Protein AF-A0A6P6FP64-F1 (afdb_monomer_lite)

Secondary structure (DSSP, 8-state):
----HHHHHHHHHHS-TGGGG-B-TTS-BHHHHHHHTT--HHHHHHHHHH-GGGGG--BTTB-HHHHHHHTT-HHHHHHHHHHHHHH-TTHHHHSHHHHHHHHHHHHHTT-HHHHHHHHHH-GGGGGPPP--TTS----HHHHHHT-GGGSGGGS---HHHHHHHHHPPPP---S--HHHHHHS-S-STTS-S---HHHHHHHHHHHHHHHHHHHHHHHHHHHTTS-HHHHHHTTHHHHHHHHHHTT-HHHHHHHHHH-GGGGGG--

pLDDT: mean 86.46, std 16.33, range [32.0, 97.62]

Sequence (267 aa):
MAGHMSIVELLVQNMSPQDLEITDDDGFTALAVAIISNATRSIAECMVGKNARILTIKVYNMLPVAMAFRYGHKELGRYLYLVSLKECPDCLVRNPQDGATVICNAIYTQSFEVALDLLSKCKQLAITVESSPDSYPRPPVHALANLPSAFLSGCRLRFWQRWLYNIICIGSTCSGNIHTEFNNLPIYATHERSMTTGIKDLYDMKLVHDQTSKLLSRMCEMAKILDENKMRELHVIEALFLAVERGNVEFVRRMLNANPELGHRLL

Foldseek 3Di:
DDDPLVVLLVVLVPDALVQQLDADPLRDGPLLVCLLVLHDLSSVVSNCVRHVCQQQRDRVNEGSLLSNLLSLSVVNSVVSLVSCCVVPVCSCVVVLQSLQSNLLSCLVSLVLVSNLVSCVVPVVQQLDFHDDPVDDTAGSLLSLLLCLLLAPQSDDDDPVLVVLLVVDDDPPPPDDDVCCVVVVPDDPVPPPPDDDPSSVVSNVSSVSNVSSLSSLVSSLVVLLVDDPVVCVVSCVLVSLVSSVVNVNVSNNVSNCVSPVVSVVVND

Radius of gyration: 20.33 Å; chains: 1; bounding box: 43×52×55 Å

Structure (mmCIF, N/CA/C/O backbone):
data_AF-A0A6P6FP64-F1
#
_entry.id   AF-A0A6P6FP64-F1
#
loop_
_atom_site.group_PDB
_atom_site.id
_atom_site.type_symbol
_atom_site.label_atom_id
_atom_site.label_alt_id
_atom_site.label_comp_id
_atom_site.label_asym_id
_atom_site.label_entity_id
_atom_site.label_seq_id
_atom_site.pdbx_PDB_ins_code
_atom_site.Cartn_x
_atom_site.Cartn_y
_atom_site.Cartn_z
_atom_site.occupancy
_atom_site.B_iso_or_equiv
_atom_site.auth_seq_id
_atom_site.auth_comp_id
_atom_site.auth_asym_id
_atom_site.auth_atom_id
_atom_site.pdbx_PDB_model_num
ATOM 1 N N . MET A 1 1 ? 0.627 -2.686 24.202 1.00 45.88 1 MET A N 1
ATOM 2 C CA . MET A 1 1 ? -0.291 -3.379 25.137 1.00 45.88 1 MET A CA 1
ATOM 3 C C . MET A 1 1 ? -0.141 -4.883 24.956 1.00 45.88 1 MET A C 1
ATOM 5 O O . MET A 1 1 ? -0.398 -5.382 23.869 1.00 45.88 1 MET A O 1
ATOM 9 N N . ALA A 1 2 ? 0.336 -5.606 25.968 1.00 46.38 2 ALA A N 1
ATOM 10 C CA . ALA A 1 2 ? 0.452 -7.059 25.898 1.00 46.38 2 ALA A CA 1
ATOM 11 C C . ALA A 1 2 ? -0.935 -7.724 26.034 1.00 46.38 2 ALA A C 1
ATOM 13 O O . ALA A 1 2 ? -1.573 -7.637 27.076 1.00 46.38 2 ALA A O 1
ATOM 14 N N . GLY A 1 3 ? -1.404 -8.362 24.960 1.00 54.34 3 GLY A N 1
ATOM 15 C CA . GLY A 1 3 ? -1.848 -9.765 24.958 1.00 54.34 3 GLY A CA 1
ATOM 16 C C . GLY A 1 3 ? -3.067 -10.234 25.763 1.00 54.34 3 GLY A C 1
ATOM 17 O O . GLY A 1 3 ? -3.382 -11.416 25.670 1.00 54.34 3 GLY A O 1
ATOM 18 N N . HIS A 1 4 ? -3.784 -9.401 26.516 1.00 73.69 4 HIS A N 1
ATOM 19 C CA . HIS A 1 4 ? -4.971 -9.862 27.251 1.00 73.69 4 HIS A CA 1
ATOM 20 C C . HIS A 1 4 ? -6.254 -9.706 26.428 1.00 73.69 4 HIS A C 1
ATOM 22 O O . HIS A 1 4 ? -7.112 -8.888 26.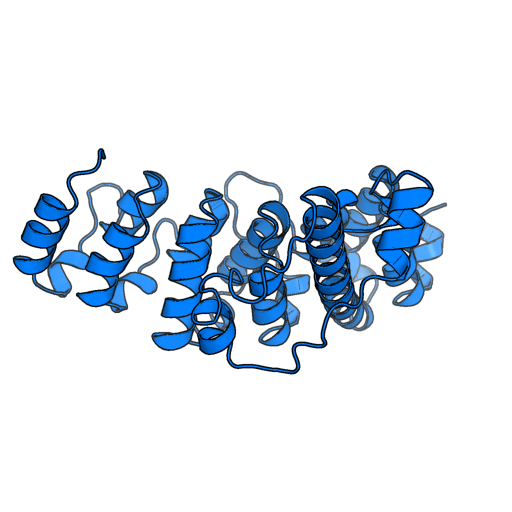755 1.00 73.69 4 HIS A O 1
ATOM 28 N N . MET A 1 5 ? -6.390 -10.503 25.360 1.00 83.00 5 MET A N 1
ATOM 29 C CA . MET A 1 5 ? -7.562 -10.476 24.467 1.00 83.00 5 MET A CA 1
ATOM 30 C C . MET A 1 5 ? -8.886 -10.550 25.243 1.00 83.00 5 MET A C 1
ATOM 32 O O . MET A 1 5 ? -9.792 -9.777 24.970 1.00 83.00 5 MET A O 1
ATOM 36 N N . SER A 1 6 ? -8.962 -11.381 26.286 1.00 84.69 6 SER A N 1
ATOM 37 C CA . SER A 1 6 ? -10.158 -11.510 27.129 1.00 84.69 6 SER A CA 1
ATOM 38 C C . SER A 1 6 ? -10.540 -10.216 27.858 1.00 84.69 6 SER A C 1
ATOM 40 O O . SER A 1 6 ? -11.720 -9.952 28.058 1.00 84.69 6 SER A O 1
ATOM 42 N N . ILE A 1 7 ? -9.559 -9.390 28.244 1.00 86.69 7 ILE A N 1
ATOM 43 C CA . ILE A 1 7 ? -9.825 -8.081 28.859 1.00 86.69 7 ILE A CA 1
ATOM 44 C C . ILE A 1 7 ? -10.350 -7.117 27.796 1.00 86.69 7 ILE A C 1
ATOM 46 O O . ILE A 1 7 ? -11.330 -6.422 28.042 1.00 86.69 7 ILE A O 1
ATOM 50 N N . VAL A 1 8 ? -9.735 -7.099 26.610 1.00 86.88 8 VAL A N 1
ATOM 51 C CA . VAL A 1 8 ? -10.187 -6.250 25.497 1.00 86.88 8 VAL A CA 1
ATOM 52 C C . VAL A 1 8 ? -11.616 -6.605 25.093 1.00 86.88 8 VAL A C 1
ATOM 54 O O . VAL A 1 8 ? -12.449 -5.713 24.990 1.00 86.88 8 VAL A O 1
ATOM 57 N N . GLU A 1 9 ? -11.926 -7.891 24.933 1.00 88.38 9 GLU A N 1
ATOM 58 C CA . GLU A 1 9 ? -13.282 -8.358 24.630 1.00 88.38 9 GLU A CA 1
ATOM 59 C C . GLU A 1 9 ? -14.278 -7.930 25.702 1.00 88.38 9 GLU A C 1
ATOM 61 O O . GLU A 1 9 ? -15.328 -7.387 25.368 1.00 88.38 9 GLU A O 1
ATOM 66 N N . LEU A 1 10 ? -13.939 -8.112 26.981 1.00 91.62 10 LEU A N 1
ATOM 67 C CA . LEU A 1 10 ? -14.800 -7.703 28.086 1.00 91.62 10 LEU A CA 1
ATOM 68 C C . LEU A 1 10 ? -15.044 -6.188 28.072 1.00 91.62 10 LEU A C 1
ATOM 70 O O . LEU A 1 10 ? -16.185 -5.756 28.228 1.00 91.62 10 LEU A O 1
ATOM 74 N N . LEU A 1 11 ? -14.012 -5.374 27.840 1.00 92.00 11 LEU A N 1
ATOM 75 C CA . LEU A 1 11 ? -14.153 -3.919 27.744 1.00 92.00 11 LEU A CA 1
ATOM 76 C C . LEU A 1 11 ? -15.036 -3.518 26.553 1.00 92.00 11 LEU A C 1
ATOM 78 O O . LEU A 1 11 ? -16.014 -2.799 26.737 1.00 92.00 11 LEU A O 1
ATOM 82 N N . VAL A 1 12 ? -14.761 -4.040 25.354 1.00 92.38 12 VAL A N 1
ATOM 83 C CA . VAL A 1 12 ? -15.524 -3.732 24.129 1.00 92.38 12 VAL A CA 1
ATOM 84 C C . VAL A 1 12 ? -16.980 -4.216 24.224 1.00 92.38 12 VAL A C 1
ATOM 86 O O . VAL A 1 12 ? -17.901 -3.568 23.718 1.00 92.38 12 VAL A O 1
ATOM 89 N N . GLN A 1 13 ? -17.234 -5.339 24.900 1.00 91.19 13 GLN A N 1
ATOM 90 C CA . GLN A 1 13 ? -18.593 -5.822 25.156 1.00 91.19 13 GLN A CA 1
ATOM 91 C C . GLN A 1 13 ? -19.380 -4.867 26.059 1.00 91.19 13 GLN A C 1
ATOM 93 O O . GLN A 1 13 ? -20.553 -4.623 25.772 1.00 91.19 13 GLN A O 1
ATOM 98 N N . ASN A 1 14 ? -18.736 -4.294 27.080 1.00 93.62 14 ASN A N 1
ATOM 99 C CA . ASN A 1 14 ? -19.358 -3.353 28.018 1.00 93.62 14 ASN A CA 1
ATOM 100 C C . ASN A 1 14 ? -19.447 -1.909 27.491 1.00 93.62 14 ASN A C 1
ATOM 102 O O . ASN A 1 14 ? -20.196 -1.112 28.047 1.00 93.62 14 ASN A O 1
ATOM 106 N N . MET A 1 15 ? -18.728 -1.571 26.420 1.00 94.25 15 MET A N 1
ATOM 107 C CA . MET A 1 15 ? -18.836 -0.279 25.735 1.00 94.25 15 MET A CA 1
ATOM 108 C C . MET A 1 15 ? -20.081 -0.204 24.841 1.00 94.25 15 MET A C 1
ATOM 110 O O . MET A 1 15 ? -20.508 -1.199 24.241 1.00 94.25 15 MET A O 1
ATOM 114 N N . SER A 1 16 ? -20.646 0.992 24.690 1.00 96.50 16 SER A N 1
ATOM 115 C CA . SER A 1 16 ? -21.557 1.305 23.587 1.00 96.50 16 SER A CA 1
ATOM 116 C C . SER A 1 16 ? -20.771 1.489 22.276 1.00 96.50 16 SER A C 1
ATOM 118 O O . SER A 1 16 ? -19.566 1.746 22.306 1.00 96.50 16 SER A O 1
ATOM 120 N N . PRO A 1 17 ? -21.410 1.374 21.096 1.00 96.44 17 PRO A N 1
ATOM 121 C CA . PRO A 1 17 ? -20.753 1.704 19.831 1.00 96.44 17 PRO A CA 1
ATOM 122 C C . PRO A 1 17 ? -20.153 3.118 19.818 1.00 96.44 17 PRO A C 1
ATOM 124 O O . PRO A 1 17 ? -19.059 3.306 19.294 1.00 96.44 17 PRO A O 1
ATOM 127 N N . GLN A 1 18 ? -20.841 4.092 20.418 1.00 96.56 18 GLN A N 1
ATOM 128 C CA . GLN A 1 18 ? -20.413 5.490 20.480 1.00 96.56 18 GLN A CA 1
ATOM 129 C C . GLN A 1 18 ? -19.165 5.676 21.346 1.00 96.56 18 GLN A C 1
ATOM 131 O O . GLN A 1 18 ? -18.327 6.507 21.008 1.00 96.56 18 GLN A O 1
ATOM 136 N N . ASP A 1 19 ? -18.991 4.870 22.397 1.00 96.19 19 ASP A N 1
ATOM 137 C CA . ASP A 1 19 ? -17.794 4.939 23.244 1.00 96.19 19 ASP A CA 1
ATOM 138 C C . ASP A 1 19 ? -16.517 4.592 22.462 1.00 96.19 19 ASP A C 1
ATOM 140 O O . ASP A 1 19 ? -15.453 5.127 22.753 1.00 96.19 19 ASP A O 1
ATOM 144 N N . LEU A 1 20 ? -16.614 3.751 21.421 1.00 95.75 20 LEU A N 1
ATOM 145 C CA . LEU A 1 20 ? -15.483 3.435 20.537 1.00 95.75 20 LEU A CA 1
ATOM 146 C C . LEU A 1 20 ? -15.122 4.569 19.562 1.00 95.75 20 LEU A C 1
ATOM 148 O O . LEU A 1 20 ? -14.052 4.525 18.953 1.00 95.75 20 LEU A O 1
ATOM 152 N N . GLU A 1 21 ? -16.004 5.556 19.382 1.00 96.31 21 GLU A N 1
ATOM 153 C CA . GLU A 1 21 ? -15.745 6.745 18.556 1.00 96.31 21 GLU A CA 1
ATOM 154 C C . GLU A 1 21 ? -15.021 7.847 19.346 1.00 96.31 21 GLU A C 1
ATOM 156 O O . GLU A 1 21 ? -14.488 8.775 18.737 1.00 96.31 21 GLU A O 1
ATOM 161 N N . ILE A 1 22 ? -14.985 7.744 20.682 1.00 94.88 22 ILE A N 1
ATOM 162 C CA . ILE A 1 22 ? -14.309 8.702 21.561 1.00 94.88 22 ILE A CA 1
ATOM 163 C C . ILE A 1 22 ? -12.799 8.650 21.310 1.00 94.88 22 ILE A C 1
ATOM 165 O O . ILE A 1 22 ? -12.204 7.581 21.144 1.00 94.88 22 ILE A O 1
ATOM 169 N N . THR A 1 23 ? -12.188 9.830 21.291 1.00 94.88 23 THR A N 1
ATOM 170 C CA . THR A 1 23 ? -10.743 9.999 21.185 1.00 94.88 23 THR A CA 1
ATOM 171 C C . THR A 1 23 ? -10.124 10.316 22.539 1.00 94.88 23 THR A C 1
ATOM 173 O O . THR A 1 23 ? -10.776 10.931 23.385 1.00 94.88 23 THR A O 1
ATOM 176 N N . ASP A 1 24 ? -8.866 9.930 22.732 1.00 93.00 24 ASP A N 1
ATOM 177 C CA . ASP A 1 24 ? -8.056 10.413 23.851 1.00 93.00 24 ASP A CA 1
ATOM 178 C C . ASP A 1 24 ? -7.662 11.896 23.686 1.00 93.00 24 ASP A C 1
ATOM 180 O O . ASP A 1 24 ? -8.062 12.564 22.724 1.00 93.00 24 ASP A O 1
ATOM 184 N N . ASP A 1 25 ? -6.886 12.412 24.643 1.00 93.88 25 ASP A N 1
ATOM 185 C CA . ASP A 1 25 ? -6.441 13.812 24.686 1.00 93.88 25 ASP A CA 1
ATOM 186 C C . ASP A 1 25 ? -5.574 14.208 23.475 1.00 93.88 25 ASP A C 1
ATOM 188 O O . ASP A 1 25 ? -5.517 15.383 23.110 1.00 93.88 25 ASP A O 1
ATOM 192 N N . ASP A 1 26 ? -4.945 13.228 22.821 1.00 89.44 26 ASP A N 1
ATOM 193 C CA . ASP A 1 26 ? -4.122 13.409 21.624 1.00 89.44 26 ASP A CA 1
ATOM 194 C C . ASP A 1 26 ? -4.929 13.217 20.319 1.00 89.44 26 ASP A C 1
ATOM 196 O O . ASP A 1 26 ? -4.394 13.355 19.212 1.00 89.44 26 ASP A O 1
ATOM 200 N N . GLY A 1 27 ? -6.232 12.931 20.425 1.00 91.62 27 GLY A N 1
ATOM 201 C CA . GLY A 1 27 ? -7.137 12.748 19.294 1.00 91.62 27 GLY A CA 1
ATOM 202 C C . GLY A 1 27 ? -7.140 11.334 18.705 1.00 91.62 27 GLY A C 1
ATOM 203 O O . GLY A 1 27 ? -7.672 11.139 17.609 1.00 91.62 27 GLY A O 1
ATOM 204 N N . PHE A 1 28 ? -6.580 10.334 19.391 1.00 94.50 28 PHE A N 1
ATOM 205 C CA . PHE A 1 28 ? -6.586 8.946 18.932 1.00 94.50 28 PHE A CA 1
ATOM 206 C C . PHE A 1 28 ? -7.842 8.203 19.367 1.00 94.50 28 PHE A C 1
ATOM 208 O O . PHE A 1 28 ? -8.198 8.168 20.541 1.00 94.50 28 PHE A O 1
ATOM 215 N N . THR A 1 29 ? -8.471 7.503 18.426 1.00 95.44 29 THR A N 1
ATOM 216 C CA . THR A 1 29 ? -9.459 6.470 18.761 1.00 95.44 29 THR A CA 1
ATOM 217 C C . THR A 1 29 ? -8.768 5.228 19.324 1.00 95.44 29 THR A C 1
ATOM 219 O O . THR A 1 29 ? -7.598 4.961 19.032 1.00 95.44 29 THR A O 1
ATOM 222 N N . ALA A 1 30 ? -9.518 4.384 20.038 1.00 95.00 30 ALA A N 1
ATOM 223 C CA . ALA A 1 30 ? -9.013 3.091 20.511 1.00 95.00 30 ALA A CA 1
ATOM 224 C C . ALA A 1 30 ? -8.435 2.221 19.371 1.00 95.00 30 ALA A C 1
ATOM 226 O O . ALA A 1 30 ? -7.409 1.556 19.545 1.00 95.00 30 ALA A O 1
ATOM 227 N N . LEU A 1 31 ? -9.040 2.270 18.174 1.00 97.06 31 LEU A N 1
ATOM 228 C CA . LEU A 1 31 ? -8.518 1.573 16.996 1.00 97.06 31 LEU A CA 1
ATOM 229 C C . LEU A 1 31 ? -7.173 2.152 16.533 1.00 97.06 31 LEU A C 1
ATOM 231 O O . LEU A 1 31 ? -6.276 1.385 16.188 1.00 97.06 31 LEU A O 1
ATOM 235 N N . ALA A 1 32 ? -7.005 3.475 16.537 1.00 96.62 32 ALA A N 1
ATOM 236 C CA . ALA A 1 32 ? -5.744 4.106 16.152 1.00 96.62 32 ALA A CA 1
ATOM 237 C C . ALA A 1 32 ? -4.609 3.770 17.136 1.00 96.62 32 ALA A C 1
ATOM 239 O O . ALA A 1 32 ? -3.510 3.421 16.705 1.00 96.62 32 ALA A O 1
ATOM 240 N N . VAL A 1 33 ? -4.892 3.749 18.445 1.00 95.38 33 VAL A N 1
ATOM 241 C CA . VAL A 1 33 ? -3.935 3.287 19.470 1.00 95.38 33 VAL A CA 1
ATOM 242 C C . VAL A 1 33 ? -3.537 1.827 19.241 1.00 95.38 33 VAL A C 1
ATOM 244 O O . VAL A 1 33 ? -2.355 1.477 19.330 1.00 95.38 33 VAL A O 1
ATOM 247 N N . ALA A 1 34 ? -4.504 0.967 18.909 1.00 95.00 34 ALA A N 1
ATOM 248 C CA . ALA A 1 34 ? -4.240 -0.432 18.591 1.00 95.00 34 ALA A CA 1
ATOM 249 C C . ALA A 1 34 ? -3.373 -0.588 17.334 1.00 95.00 34 ALA A C 1
ATOM 251 O O . ALA A 1 34 ? -2.477 -1.431 17.323 1.00 95.00 34 ALA A O 1
ATOM 252 N N . ILE A 1 35 ? -3.588 0.245 16.312 1.00 96.31 35 ILE A N 1
ATOM 253 C CA . ILE A 1 35 ? -2.744 0.279 15.115 1.00 96.31 35 ILE A CA 1
ATOM 254 C C . ILE A 1 35 ? -1.318 0.676 15.491 1.00 96.31 35 ILE A C 1
ATOM 256 O O . ILE A 1 35 ? -0.412 -0.099 15.231 1.00 96.31 35 ILE A O 1
ATOM 260 N N . ILE A 1 36 ? -1.107 1.813 16.157 1.00 93.75 36 ILE A N 1
ATOM 261 C CA . ILE A 1 36 ? 0.240 2.312 16.502 1.00 93.75 36 ILE A CA 1
ATOM 262 C C . ILE A 1 36 ? 1.003 1.343 17.405 1.00 93.75 36 ILE A C 1
ATOM 264 O O . ILE A 1 36 ? 2.219 1.195 17.301 1.00 93.75 36 ILE A O 1
ATOM 268 N N . SER A 1 37 ? 0.282 0.648 18.280 1.00 91.38 37 SER A N 1
ATOM 269 C CA . SER A 1 37 ? 0.853 -0.361 19.170 1.00 91.38 37 SER A CA 1
ATOM 270 C C . SER A 1 37 ? 1.114 -1.711 18.487 1.00 91.38 37 SER A C 1
ATOM 272 O O . SER A 1 37 ? 1.507 -2.650 19.182 1.00 91.38 37 SER A O 1
ATOM 274 N N . ASN A 1 38 ? 0.860 -1.838 17.177 1.00 90.56 38 ASN A N 1
ATOM 275 C CA . ASN A 1 38 ? 0.875 -3.090 16.417 1.00 90.56 38 ASN A CA 1
ATOM 276 C C . ASN A 1 38 ? 0.104 -4.221 17.125 1.00 90.56 38 ASN A C 1
ATOM 278 O O . ASN A 1 38 ? 0.615 -5.326 17.330 1.00 90.56 38 ASN A O 1
ATOM 282 N N . ALA A 1 39 ? -1.112 -3.916 17.582 1.00 89.56 39 ALA A N 1
ATOM 283 C CA . ALA A 1 39 ? -1.968 -4.880 18.255 1.00 89.56 39 ALA A CA 1
ATOM 284 C C . ALA A 1 39 ? -2.310 -6.059 17.332 1.00 89.56 39 ALA A C 1
ATOM 286 O O . ALA A 1 39 ? -2.268 -5.966 16.102 1.00 89.56 39 ALA A O 1
ATOM 287 N N . THR A 1 40 ? -2.688 -7.188 17.933 1.00 90.44 40 THR A N 1
ATOM 288 C CA . THR A 1 40 ? -3.117 -8.352 17.159 1.00 90.44 40 THR A CA 1
ATOM 289 C C . THR A 1 40 ? -4.359 -8.017 16.337 1.00 90.44 40 THR A C 1
ATOM 291 O O . THR A 1 40 ? -5.229 -7.253 16.760 1.00 90.44 40 THR A O 1
ATOM 294 N N . ARG A 1 41 ? -4.478 -8.646 15.165 1.00 92.50 41 ARG A N 1
ATOM 295 C CA . ARG A 1 41 ? -5.652 -8.509 14.295 1.00 92.50 41 ARG A CA 1
ATOM 296 C C . ARG A 1 41 ? -6.968 -8.758 15.043 1.00 92.50 41 ARG A C 1
ATOM 298 O O . ARG A 1 41 ? -7.922 -8.021 14.828 1.00 92.50 41 ARG A O 1
ATOM 305 N N . SER A 1 42 ? -6.993 -9.722 15.963 1.00 92.38 42 SER A N 1
ATOM 306 C CA . SER A 1 42 ? -8.174 -10.060 16.767 1.00 92.38 42 SER A CA 1
ATOM 307 C C . SER A 1 42 ? -8.694 -8.880 17.594 1.00 92.38 42 SER A C 1
ATOM 309 O O . SER A 1 42 ? -9.902 -8.682 17.680 1.00 92.38 42 SER A O 1
ATOM 311 N N . ILE A 1 43 ? -7.805 -8.048 18.149 1.00 93.06 43 ILE A N 1
ATOM 312 C CA . ILE A 1 43 ? -8.198 -6.841 18.895 1.00 93.06 43 ILE A CA 1
ATOM 313 C C . ILE A 1 43 ? -8.940 -5.865 17.970 1.00 93.06 43 ILE A C 1
ATOM 315 O O . ILE A 1 43 ? -10.009 -5.364 18.322 1.00 93.06 43 ILE A O 1
ATOM 319 N N . ALA A 1 44 ? -8.422 -5.642 16.759 1.00 94.69 44 ALA A N 1
ATOM 320 C CA . ALA A 1 44 ? -9.085 -4.804 15.763 1.00 94.69 44 ALA A CA 1
ATOM 321 C C . ALA A 1 44 ? -10.405 -5.414 15.261 1.00 94.69 44 ALA A C 1
ATOM 323 O O . ALA A 1 44 ? -11.370 -4.683 15.055 1.00 94.69 44 ALA A O 1
ATOM 324 N N . GLU A 1 45 ? -10.479 -6.738 15.102 1.00 95.00 45 GLU A N 1
ATOM 325 C CA . GLU A 1 45 ? -11.715 -7.459 14.764 1.00 95.00 45 GLU A CA 1
ATOM 326 C C . GLU A 1 45 ? -12.805 -7.260 15.815 1.00 95.00 45 GLU A C 1
ATOM 328 O O . GLU A 1 45 ? -13.940 -6.943 15.464 1.00 95.00 45 GLU A O 1
ATOM 333 N N . CYS A 1 46 ? -12.450 -7.357 17.097 1.00 95.00 46 CYS A N 1
ATOM 334 C CA . CYS A 1 46 ? -13.373 -7.126 18.201 1.00 95.00 46 CYS A CA 1
ATOM 335 C C . CYS A 1 46 ? -13.957 -5.701 18.170 1.00 95.00 46 CYS A C 1
ATOM 337 O O . CYS A 1 46 ? -15.176 -5.528 18.211 1.00 95.00 46 CYS A O 1
ATOM 339 N N . MET A 1 47 ? -13.104 -4.680 18.022 1.00 96.31 47 MET A N 1
ATOM 340 C CA . MET A 1 47 ? -13.542 -3.278 17.983 1.00 96.31 47 MET A CA 1
ATOM 341 C C . MET A 1 47 ? -14.377 -2.954 16.738 1.00 96.31 47 MET A C 1
ATOM 343 O O . MET A 1 47 ? -15.459 -2.380 16.853 1.00 96.31 47 MET A O 1
ATOM 347 N N . VAL A 1 48 ? -13.911 -3.347 15.547 1.00 96.81 48 VAL A N 1
ATOM 348 C CA . VAL A 1 48 ? -14.622 -3.083 14.282 1.00 96.81 48 VAL A CA 1
ATOM 349 C C . VAL A 1 48 ? -15.947 -3.843 14.228 1.00 96.81 48 VAL A C 1
ATOM 351 O O . VAL A 1 48 ? -16.938 -3.301 13.745 1.00 96.81 48 VAL A O 1
ATOM 354 N N . GLY A 1 49 ? -15.995 -5.066 14.767 1.00 96.06 49 GLY A N 1
ATOM 355 C CA . GLY A 1 49 ? -17.227 -5.844 14.879 1.00 96.06 49 GLY A CA 1
ATOM 356 C C . GLY A 1 49 ? -18.276 -5.187 15.781 1.00 96.06 49 GLY A C 1
ATOM 357 O O . GLY A 1 49 ? -19.471 -5.343 15.539 1.00 96.06 49 GLY A O 1
ATOM 358 N N . LYS A 1 50 ? -17.847 -4.417 16.789 1.00 96.56 50 LYS A N 1
ATOM 359 C CA . LYS A 1 50 ? -18.738 -3.656 17.674 1.00 96.56 50 LYS A CA 1
ATOM 360 C C . LYS A 1 50 ? -19.220 -2.349 17.037 1.00 96.56 50 LYS A C 1
ATOM 362 O O . LYS A 1 50 ? -20.393 -2.010 17.183 1.00 96.56 50 LYS A O 1
ATOM 367 N N . ASN A 1 51 ? -18.342 -1.616 16.351 1.00 96.94 51 ASN A N 1
ATOM 368 C CA . ASN A 1 51 ? -18.715 -0.405 15.619 1.00 96.94 51 ASN A CA 1
ATOM 369 C C . ASN A 1 51 ? -17.839 -0.188 14.379 1.00 96.94 51 ASN A C 1
ATOM 371 O O . ASN A 1 51 ? -16.728 0.321 14.480 1.00 96.94 51 ASN A O 1
ATOM 375 N N . ALA A 1 52 ? -18.368 -0.470 13.189 1.00 96.31 52 ALA A N 1
ATOM 376 C CA . ALA A 1 52 ? -17.642 -0.266 11.936 1.00 96.31 52 ALA A CA 1
ATOM 377 C C . ALA A 1 52 ? -17.370 1.216 11.604 1.00 96.31 52 ALA A C 1
ATOM 379 O O . ALA A 1 52 ? -16.467 1.508 10.820 1.00 96.31 52 ALA A O 1
ATOM 380 N N . ARG A 1 53 ? -18.093 2.177 12.206 1.00 95.69 53 ARG A N 1
ATOM 381 C CA . ARG A 1 53 ? -17.907 3.615 11.922 1.00 95.69 53 ARG A CA 1
ATOM 382 C C . ARG A 1 53 ? -16.506 4.110 12.263 1.00 95.69 53 ARG A C 1
ATOM 384 O O . ARG A 1 53 ? -16.009 5.024 11.598 1.00 95.69 53 ARG A O 1
ATOM 391 N N . ILE A 1 54 ? -15.842 3.461 13.220 1.00 96.56 54 ILE A N 1
ATOM 392 C CA . ILE A 1 54 ? -14.468 3.778 13.623 1.00 96.56 54 ILE A CA 1
ATOM 393 C C . ILE A 1 54 ? -13.466 3.640 12.467 1.00 96.56 54 ILE A C 1
ATOM 395 O O . ILE A 1 54 ? -12.420 4.275 12.506 1.00 96.56 54 ILE A O 1
ATOM 399 N N . LEU A 1 55 ? -13.796 2.886 11.405 1.00 97.06 55 LEU A N 1
ATOM 400 C CA . LEU A 1 55 ? -12.992 2.776 10.178 1.00 97.06 55 LEU A CA 1
ATOM 401 C C . LEU A 1 55 ? -12.887 4.095 9.397 1.00 97.06 55 LEU A C 1
ATOM 403 O O . LEU A 1 55 ? -12.027 4.228 8.530 1.00 97.06 55 LEU A O 1
ATOM 407 N N . THR A 1 56 ? -13.771 5.058 9.668 1.00 96.19 56 THR A N 1
ATOM 408 C CA . THR A 1 56 ? -13.844 6.338 8.942 1.00 96.19 56 THR A CA 1
ATOM 409 C C . THR A 1 56 ? -13.425 7.543 9.780 1.00 96.19 56 THR A C 1
ATOM 411 O O . THR A 1 56 ? -13.290 8.641 9.239 1.00 96.19 56 THR A O 1
ATOM 414 N N . ILE A 1 57 ? -13.177 7.347 11.079 1.00 95.38 57 ILE A N 1
ATOM 415 C CA . ILE A 1 57 ? -12.712 8.406 11.976 1.00 95.38 57 ILE A CA 1
ATOM 416 C C . ILE A 1 57 ? -11.222 8.609 11.735 1.00 95.38 57 ILE A C 1
ATOM 418 O O . ILE A 1 57 ? -10.409 7.712 11.960 1.00 95.38 57 ILE A O 1
ATOM 422 N N . LYS A 1 58 ? -10.875 9.793 11.235 1.00 94.31 58 LYS A N 1
ATOM 423 C CA . LYS A 1 58 ? -9.498 10.137 10.907 1.00 94.31 58 LYS A CA 1
ATOM 424 C C . LYS A 1 58 ? -8.732 10.573 12.145 1.00 94.31 58 LYS A C 1
ATOM 426 O O . LYS A 1 58 ? -9.227 11.379 12.924 1.00 94.31 58 LYS A O 1
ATOM 431 N N . VAL A 1 59 ? -7.485 10.131 12.233 1.00 91.88 59 VAL A N 1
ATOM 432 C CA . VAL A 1 59 ? -6.509 10.620 13.209 1.00 91.88 59 VAL A CA 1
ATOM 433 C C . VAL A 1 59 ? -5.361 11.254 12.437 1.00 91.88 59 VAL A C 1
ATOM 435 O O . VAL A 1 59 ? -4.884 10.675 11.464 1.00 91.88 59 VAL A O 1
ATOM 438 N N . TYR A 1 60 ? -4.985 12.485 12.792 1.00 88.19 60 TYR A N 1
ATOM 439 C CA . TYR A 1 60 ? -4.070 13.324 12.000 1.00 88.19 60 TYR A CA 1
ATOM 440 C C . TYR A 1 60 ? -4.439 13.395 10.505 1.00 88.19 60 TYR A C 1
ATOM 442 O O . TYR A 1 60 ? -3.585 13.310 9.626 1.00 88.19 60 TYR A O 1
ATOM 450 N N . ASN A 1 61 ? -5.741 13.529 10.217 1.00 90.06 61 ASN A N 1
ATOM 451 C CA . ASN A 1 61 ? -6.312 13.532 8.863 1.00 90.06 61 ASN A CA 1
ATOM 452 C C . ASN A 1 61 ? -6.068 12.239 8.045 1.00 90.06 61 ASN A C 1
ATOM 454 O O . ASN A 1 61 ? -6.239 12.240 6.825 1.00 90.06 61 ASN A O 1
ATOM 458 N N . MET A 1 62 ? -5.736 11.128 8.707 1.00 92.62 62 MET A N 1
ATOM 459 C CA . MET A 1 62 ? -5.465 9.836 8.081 1.00 92.62 62 MET A CA 1
ATOM 460 C C . MET A 1 62 ? -6.514 8.792 8.459 1.00 92.62 62 MET A C 1
ATOM 462 O O . MET A 1 62 ? -6.889 8.668 9.627 1.00 92.62 62 MET A O 1
ATOM 466 N N . LEU A 1 63 ? -6.978 8.019 7.475 1.00 96.31 63 LEU A N 1
ATOM 467 C CA . LEU A 1 63 ? -7.870 6.883 7.734 1.00 96.31 63 LEU A CA 1
ATOM 468 C C . LEU A 1 63 ? -7.124 5.748 8.465 1.00 96.31 63 LEU A C 1
ATOM 470 O O . LEU A 1 63 ? -5.962 5.488 8.144 1.00 96.31 63 LEU A O 1
ATOM 474 N N . PRO A 1 64 ? -7.784 4.985 9.359 1.00 96.94 64 PRO A N 1
ATOM 475 C CA . PRO A 1 64 ? -7.175 3.847 10.056 1.00 96.94 64 PRO A CA 1
ATOM 476 C C . PRO A 1 64 ? -6.484 2.834 9.129 1.00 96.94 64 PRO A C 1
ATOM 478 O O . PRO A 1 64 ? -5.392 2.357 9.428 1.00 96.94 64 PRO A O 1
ATOM 481 N N . VAL A 1 65 ? -7.072 2.533 7.965 1.00 97.25 65 VAL A N 1
ATOM 482 C CA . VAL A 1 65 ? -6.448 1.644 6.968 1.00 97.25 65 VAL A CA 1
ATOM 483 C C . VAL A 1 65 ? -5.133 2.217 6.421 1.00 97.25 65 VAL A C 1
ATOM 485 O O . VAL A 1 65 ? -4.144 1.492 6.335 1.00 97.25 65 VAL A O 1
ATOM 488 N N . ALA A 1 66 ? -5.084 3.515 6.105 1.00 95.94 66 ALA A N 1
ATOM 489 C CA . ALA A 1 66 ? -3.870 4.180 5.634 1.00 95.94 66 ALA A CA 1
ATOM 490 C C . ALA A 1 66 ? -2.810 4.241 6.739 1.00 95.94 66 ALA A C 1
ATOM 492 O O . ALA A 1 66 ? -1.636 3.983 6.477 1.00 95.94 66 ALA A O 1
ATOM 493 N N . MET A 1 67 ? -3.239 4.470 7.984 1.00 95.31 67 MET A N 1
ATOM 494 C CA . MET A 1 67 ? -2.376 4.439 9.159 1.00 95.31 67 MET A CA 1
ATOM 495 C C . MET A 1 67 ? -1.710 3.069 9.325 1.00 95.31 67 MET A C 1
ATOM 497 O O . MET A 1 67 ? -0.488 2.989 9.405 1.00 95.31 67 MET A O 1
ATOM 501 N N . ALA A 1 68 ? -2.472 1.976 9.284 1.00 96.38 68 ALA A N 1
ATOM 502 C CA . ALA A 1 68 ? -1.914 0.632 9.438 1.00 96.38 68 ALA A CA 1
ATOM 503 C C . ALA A 1 68 ? -0.862 0.291 8.372 1.00 96.38 68 ALA A C 1
ATOM 505 O O . ALA A 1 68 ? 0.173 -0.296 8.692 1.00 96.38 68 ALA A O 1
ATOM 506 N N . PHE A 1 69 ? -1.087 0.704 7.122 1.00 95.44 69 PHE A N 1
ATOM 507 C CA . PHE A 1 69 ? -0.086 0.560 6.068 1.00 95.44 69 PHE A CA 1
ATOM 508 C C . PHE A 1 69 ? 1.137 1.450 6.302 1.00 95.44 69 PHE A C 1
ATOM 510 O O . PHE A 1 69 ? 2.258 0.958 6.192 1.00 95.44 69 PHE A O 1
ATOM 517 N N . ARG A 1 70 ? 0.946 2.716 6.686 1.00 93.12 70 ARG A N 1
ATOM 518 C CA . ARG A 1 70 ? 2.041 3.653 6.981 1.00 93.12 70 ARG A CA 1
ATOM 519 C C . ARG A 1 70 ? 2.956 3.168 8.108 1.00 93.12 70 ARG A C 1
ATOM 521 O O . ARG A 1 70 ? 4.166 3.335 8.014 1.00 93.12 70 ARG A O 1
ATOM 528 N N . TYR A 1 71 ? 2.405 2.537 9.143 1.00 92.62 71 TYR A N 1
ATOM 529 C CA . TYR A 1 71 ? 3.193 1.929 10.224 1.00 92.62 71 TYR A CA 1
ATOM 530 C C . TYR A 1 71 ? 3.764 0.540 9.864 1.00 92.62 71 TYR A C 1
ATOM 532 O O . TYR A 1 71 ? 4.409 -0.108 10.687 1.00 92.62 71 TYR A O 1
ATOM 540 N N . GLY A 1 72 ? 3.562 0.064 8.629 1.00 92.56 72 GLY A N 1
ATOM 541 C CA . GLY A 1 72 ? 4.116 -1.198 8.136 1.00 92.56 72 GLY A CA 1
ATOM 542 C C . GLY A 1 72 ? 3.415 -2.451 8.670 1.00 92.56 72 GLY A C 1
ATOM 543 O O . GLY A 1 72 ? 3.937 -3.559 8.532 1.00 92.56 72 GLY A O 1
ATOM 544 N N . HIS A 1 73 ? 2.230 -2.319 9.271 1.00 94.75 73 HIS A N 1
ATOM 545 C CA . HIS A 1 73 ? 1.489 -3.427 9.877 1.00 94.75 73 HIS A CA 1
ATOM 546 C C . HIS A 1 73 ? 0.705 -4.207 8.822 1.00 94.75 73 HIS A C 1
ATOM 548 O O . HIS A 1 73 ? -0.522 -4.164 8.785 1.00 94.75 73 HIS A O 1
ATOM 554 N N . LYS A 1 74 ? 1.423 -4.930 7.953 1.00 92.81 74 LYS A N 1
ATOM 555 C CA . LYS A 1 74 ? 0.885 -5.639 6.778 1.00 92.81 74 LYS A CA 1
ATOM 556 C C . LYS A 1 74 ? -0.413 -6.404 7.048 1.00 92.81 74 LYS A C 1
ATOM 558 O O . LYS A 1 74 ? -1.417 -6.144 6.396 1.00 92.81 74 LYS A O 1
ATOM 563 N N . GLU A 1 75 ? -0.411 -7.334 8.001 1.00 93.31 75 GLU A N 1
ATOM 564 C CA . GLU A 1 75 ? -1.573 -8.201 8.255 1.00 93.31 75 GLU A CA 1
ATOM 565 C C . GLU A 1 75 ? -2.780 -7.429 8.808 1.00 93.31 75 GLU A C 1
ATOM 567 O O . GLU A 1 75 ? -3.919 -7.682 8.411 1.00 93.31 75 GLU A O 1
ATOM 572 N N . LEU A 1 76 ? -2.537 -6.441 9.672 1.00 95.38 76 LEU A N 1
ATOM 573 C CA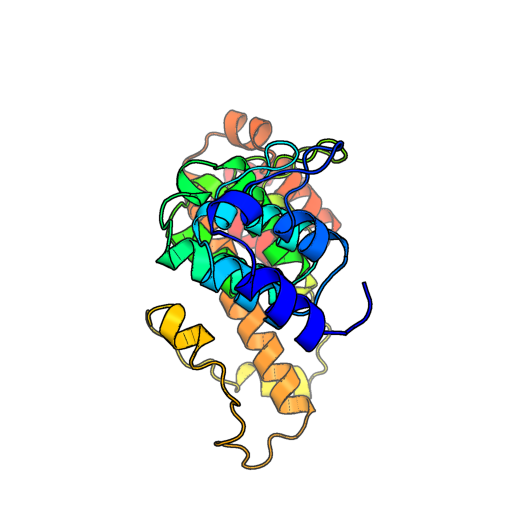 . LEU A 1 76 ? -3.587 -5.572 10.197 1.00 95.38 76 LEU A CA 1
ATOM 574 C C . LEU A 1 76 ? -4.126 -4.624 9.114 1.00 95.38 76 LEU A C 1
ATOM 576 O O . LEU A 1 76 ? -5.336 -4.472 8.981 1.00 95.38 76 LEU A O 1
ATOM 580 N N . GLY A 1 77 ? -3.250 -4.037 8.297 1.00 96.88 77 GLY A N 1
ATOM 581 C CA . GLY A 1 77 ? -3.615 -3.177 7.171 1.00 96.88 77 GLY A CA 1
ATOM 582 C C . GLY A 1 77 ? -4.436 -3.919 6.121 1.00 96.88 77 GLY A C 1
ATOM 583 O O . GLY A 1 77 ? -5.452 -3.405 5.663 1.00 96.88 77 GLY A O 1
ATOM 584 N N . ARG A 1 78 ? -4.068 -5.167 5.810 1.00 96.06 78 ARG A N 1
ATOM 585 C CA . ARG A 1 78 ? -4.844 -6.075 4.950 1.00 96.06 78 ARG A CA 1
ATOM 586 C C . ARG A 1 78 ? -6.246 -6.324 5.498 1.00 96.06 78 ARG A C 1
ATOM 588 O O . ARG A 1 78 ? -7.216 -6.184 4.759 1.00 96.06 78 ARG A O 1
ATOM 595 N N . TYR A 1 79 ? -6.366 -6.645 6.786 1.00 96.56 79 TYR A N 1
ATOM 596 C CA . TYR A 1 79 ? -7.669 -6.790 7.435 1.00 96.56 79 TYR A CA 1
ATOM 597 C C . TYR A 1 79 ? -8.501 -5.506 7.324 1.00 96.56 79 TYR A C 1
ATOM 599 O O . TYR A 1 79 ? -9.622 -5.551 6.818 1.00 96.56 79 TYR A O 1
ATOM 607 N N . LEU A 1 80 ? -7.931 -4.365 7.727 1.00 97.62 80 LEU A N 1
ATOM 608 C CA . LEU A 1 80 ? -8.609 -3.068 7.696 1.00 97.62 80 LEU A CA 1
ATOM 609 C C . LEU A 1 80 ? -9.028 -2.670 6.280 1.00 97.62 80 LEU A C 1
ATOM 611 O O . LEU A 1 80 ? -10.113 -2.122 6.102 1.00 97.62 80 LEU A O 1
ATOM 615 N N . TYR A 1 81 ? -8.219 -2.990 5.271 1.00 97.56 81 TYR A N 1
ATOM 616 C CA . TYR A 1 81 ? -8.552 -2.782 3.867 1.00 97.56 81 TYR A CA 1
ATOM 617 C C . TYR A 1 81 ? -9.818 -3.545 3.468 1.00 97.56 81 TYR A C 1
ATOM 619 O O . TYR A 1 81 ? -10.755 -2.943 2.951 1.00 97.56 81 TYR A O 1
ATOM 627 N N . LEU A 1 82 ? -9.900 -4.842 3.779 1.00 95.94 82 LEU A N 1
ATOM 628 C CA . LEU A 1 82 ? -11.073 -5.663 3.458 1.00 95.94 82 LEU A CA 1
ATOM 629 C C . LEU A 1 82 ? -12.349 -5.175 4.123 1.00 95.94 82 LEU A C 1
ATOM 631 O O . LEU A 1 82 ? -13.388 -5.089 3.472 1.00 95.94 82 LEU A O 1
ATOM 635 N N . VAL A 1 83 ? -12.291 -4.888 5.422 1.00 96.19 83 VAL A N 1
ATOM 636 C CA . VAL A 1 83 ? -13.485 -4.424 6.135 1.00 96.19 83 VAL A CA 1
ATOM 637 C C . VAL A 1 83 ? -13.878 -3.025 5.679 1.00 96.19 83 VAL A C 1
ATOM 639 O O . VAL A 1 83 ? -15.064 -2.763 5.532 1.00 96.19 83 VAL A O 1
ATOM 642 N N . SER A 1 84 ? -12.917 -2.167 5.321 1.00 96.06 84 SER A N 1
ATOM 643 C CA . SER A 1 84 ? -13.218 -0.865 4.712 1.00 96.06 84 SER A CA 1
ATOM 644 C C . SER A 1 84 ? -13.896 -1.022 3.349 1.00 96.06 84 SER A C 1
ATOM 646 O O . SER A 1 84 ? -14.866 -0.330 3.073 1.00 96.06 84 SER A O 1
ATOM 648 N N . LEU A 1 85 ? -13.471 -1.974 2.510 1.00 94.06 85 LEU A N 1
ATOM 649 C CA . LEU A 1 85 ? -14.149 -2.253 1.237 1.00 94.06 85 LEU A CA 1
ATOM 650 C C . LEU A 1 85 ? -15.592 -2.735 1.412 1.00 94.06 85 LEU A C 1
ATOM 652 O O . LEU A 1 85 ? -16.418 -2.480 0.541 1.00 94.06 85 LEU A O 1
ATOM 656 N N . LYS A 1 86 ? -15.883 -3.442 2.508 1.00 94.50 86 LYS A N 1
ATOM 657 C CA . LYS A 1 86 ? -17.220 -3.957 2.818 1.00 94.50 86 LYS A CA 1
ATOM 658 C C . LYS A 1 86 ? -18.126 -2.885 3.416 1.00 94.50 86 LYS A C 1
ATOM 660 O O . LYS A 1 86 ? -19.258 -2.727 2.974 1.00 94.50 86 LYS A O 1
ATOM 665 N N . GLU A 1 87 ? -17.633 -2.179 4.428 1.00 95.56 87 GLU A N 1
ATOM 666 C CA . GLU A 1 87 ? -18.429 -1.263 5.251 1.00 95.56 87 GLU A CA 1
ATOM 667 C C . GLU A 1 87 ? -18.449 0.167 4.682 1.00 95.56 87 GLU A C 1
ATOM 669 O O . GLU A 1 87 ? -19.410 0.907 4.880 1.00 95.56 87 GLU A O 1
ATOM 674 N N . CYS A 1 88 ? -17.409 0.573 3.946 1.00 92.31 88 CYS A N 1
ATOM 675 C CA . CYS A 1 88 ? -17.301 1.895 3.326 1.00 92.31 88 CYS A CA 1
ATOM 676 C C . CYS A 1 88 ? -16.529 1.863 1.981 1.00 92.31 88 CYS A C 1
ATOM 678 O O . CYS A 1 88 ? -15.445 2.444 1.877 1.00 92.31 88 CYS A O 1
ATOM 680 N N . PRO A 1 89 ? -17.092 1.249 0.915 1.00 90.25 89 PRO A N 1
ATOM 681 C CA . PRO A 1 89 ? -16.391 0.960 -0.348 1.00 90.25 89 PRO A CA 1
ATOM 682 C C . PRO A 1 89 ? -15.675 2.155 -0.999 1.00 90.25 89 PRO A C 1
ATOM 684 O O . PRO A 1 89 ? -14.604 1.999 -1.586 1.00 90.25 89 PRO A O 1
ATOM 687 N N . ASP A 1 90 ? -16.238 3.358 -0.858 1.00 90.94 90 ASP A N 1
ATOM 688 C CA . ASP A 1 90 ? -15.726 4.575 -1.492 1.00 90.94 90 ASP A CA 1
ATOM 689 C C . ASP A 1 90 ? -14.781 5.390 -0.595 1.00 90.94 90 ASP A C 1
ATOM 691 O O . ASP A 1 90 ? -14.297 6.441 -1.018 1.00 90.94 90 ASP A O 1
ATOM 695 N N . CYS A 1 91 ? -14.501 4.960 0.645 1.00 92.81 91 CYS A N 1
ATOM 696 C CA . CYS A 1 91 ? -13.740 5.771 1.604 1.00 92.81 91 CYS A CA 1
ATOM 697 C C . CYS A 1 91 ? -12.343 6.139 1.081 1.00 92.81 91 CYS A C 1
ATOM 699 O O . CYS A 1 91 ? -11.961 7.305 1.141 1.00 92.81 91 CYS A O 1
ATOM 701 N N . LEU A 1 92 ? -11.614 5.189 0.495 1.00 93.50 92 LEU A N 1
ATOM 702 C CA . LEU A 1 92 ? -10.271 5.411 -0.050 1.00 93.50 92 LEU A CA 1
ATOM 703 C C . LEU A 1 92 ? -10.287 6.169 -1.382 1.00 93.50 92 LEU A C 1
ATOM 705 O O . LEU A 1 92 ? -9.352 6.905 -1.680 1.00 93.50 92 LEU A O 1
ATOM 709 N N . VAL A 1 93 ? -11.358 6.045 -2.170 1.00 90.62 93 VAL A N 1
ATOM 710 C CA . VAL A 1 93 ? -11.510 6.792 -3.432 1.00 90.62 93 VAL A CA 1
ATOM 711 C C . VAL A 1 93 ? -11.835 8.261 -3.153 1.00 90.62 93 VAL A C 1
ATOM 713 O O . VAL A 1 93 ? -11.301 9.150 -3.811 1.00 90.62 93 VAL A O 1
ATOM 716 N N . ARG A 1 94 ? -12.666 8.531 -2.138 1.00 93.06 94 ARG A N 1
ATOM 717 C CA . ARG A 1 94 ? -13.004 9.892 -1.683 1.00 93.06 94 ARG A CA 1
ATOM 718 C C . ARG A 1 94 ? -11.874 10.557 -0.893 1.00 93.06 94 ARG A C 1
ATOM 720 O O . ARG A 1 94 ? -11.908 11.768 -0.705 1.00 93.06 94 ARG A O 1
ATOM 727 N N . ASN A 1 95 ? -10.876 9.785 -0.462 1.00 94.38 95 ASN A N 1
ATOM 728 C CA . ASN A 1 95 ? -9.687 10.261 0.239 1.00 94.38 95 ASN A CA 1
ATOM 729 C C . ASN A 1 95 ? -8.425 9.858 -0.543 1.00 94.38 95 ASN A C 1
ATOM 731 O O . ASN A 1 95 ? -7.700 8.954 -0.129 1.00 94.38 95 ASN A O 1
ATOM 735 N N . PRO A 1 96 ? -8.143 10.511 -1.685 1.00 93.75 96 P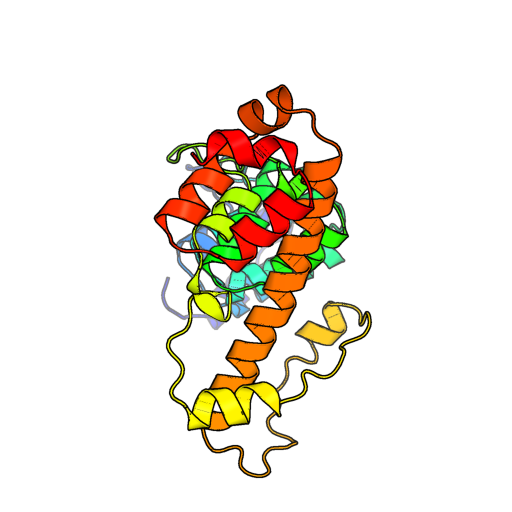RO A N 1
ATOM 736 C CA . PRO A 1 96 ? -7.130 10.043 -2.628 1.00 93.75 96 PRO A CA 1
ATOM 737 C C . PRO A 1 96 ? -5.711 10.027 -2.041 1.00 93.75 96 PRO A C 1
ATOM 739 O O . PRO A 1 96 ? -4.916 9.165 -2.401 1.00 93.75 96 PRO A O 1
ATOM 742 N N . GLN A 1 97 ? -5.399 10.921 -1.100 1.00 93.50 97 GLN A N 1
ATOM 743 C CA . GLN A 1 97 ? -4.119 10.913 -0.385 1.00 93.50 97 GLN A CA 1
ATOM 744 C C . GLN A 1 97 ? -3.960 9.675 0.509 1.00 93.50 97 GLN A C 1
ATOM 746 O O . GLN A 1 97 ? -2.916 9.032 0.458 1.00 93.50 97 GLN A O 1
ATOM 751 N N . ASP A 1 98 ? -5.000 9.304 1.268 1.00 94.81 98 ASP A N 1
ATOM 752 C CA . ASP A 1 98 ? -5.029 8.059 2.051 1.00 94.81 98 ASP A CA 1
ATOM 753 C C . ASP A 1 98 ? -4.917 6.841 1.119 1.00 94.81 98 ASP A C 1
ATOM 755 O O . ASP A 1 98 ? -4.172 5.903 1.397 1.00 94.81 98 ASP A O 1
ATOM 759 N N . GLY A 1 99 ? -5.610 6.876 -0.027 1.00 95.69 99 GLY A N 1
ATOM 760 C CA . GLY A 1 99 ? -5.501 5.858 -1.071 1.00 95.69 99 GLY A CA 1
ATOM 761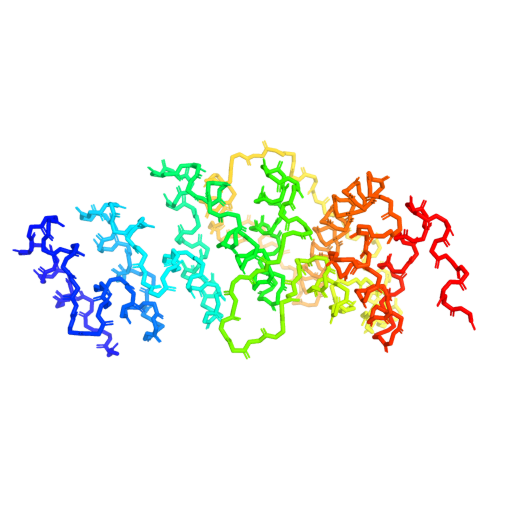 C C . GLY A 1 99 ? -4.072 5.704 -1.601 1.00 95.69 99 GLY A C 1
ATOM 762 O O . GLY A 1 99 ? -3.561 4.588 -1.666 1.00 95.69 99 GLY A O 1
ATOM 763 N N . ALA A 1 100 ? -3.396 6.809 -1.920 1.00 95.31 100 ALA A N 1
ATOM 764 C CA . ALA A 1 100 ? -1.995 6.804 -2.333 1.00 95.31 100 ALA A CA 1
ATOM 765 C C . ALA A 1 100 ? -1.074 6.257 -1.231 1.00 95.31 100 ALA A C 1
ATOM 767 O O . ALA A 1 100 ? -0.252 5.388 -1.522 1.00 95.31 100 ALA A O 1
ATOM 768 N N . THR A 1 101 ? -1.272 6.668 0.029 1.00 94.75 101 THR A N 1
ATOM 769 C CA . THR A 1 101 ? -0.537 6.134 1.189 1.00 94.75 101 THR A CA 1
ATOM 770 C C . THR A 1 101 ? -0.686 4.619 1.301 1.00 94.75 101 THR A C 1
ATOM 772 O O . THR A 1 101 ? 0.313 3.919 1.488 1.00 94.75 101 THR A O 1
ATOM 775 N N . VAL A 1 102 ? -1.906 4.088 1.143 1.00 96.19 102 VAL A N 1
ATOM 776 C CA . VAL A 1 102 ? -2.151 2.638 1.140 1.00 96.19 102 VAL A CA 1
ATOM 777 C C . VAL A 1 102 ? -1.367 1.961 0.016 1.00 96.19 102 VAL A C 1
ATOM 779 O O . VAL A 1 102 ? -0.665 0.995 0.292 1.00 96.19 102 VAL A O 1
ATOM 782 N N . ILE A 1 103 ? -1.419 2.461 -1.226 1.00 96.75 103 ILE A N 1
ATOM 783 C CA . ILE A 1 103 ? -0.709 1.832 -2.357 1.00 96.75 103 ILE A CA 1
ATOM 784 C C . ILE A 1 103 ? 0.814 1.890 -2.161 1.00 96.75 103 ILE A C 1
ATOM 786 O O . ILE A 1 103 ? 1.477 0.864 -2.315 1.00 96.75 103 ILE A O 1
ATOM 790 N N . CYS A 1 104 ? 1.378 3.048 -1.802 1.00 94.81 104 CYS A N 1
ATOM 791 C CA . CYS A 1 104 ? 2.816 3.221 -1.568 1.00 94.81 104 CYS A CA 1
ATOM 792 C C . CYS A 1 104 ? 3.340 2.224 -0.530 1.00 94.81 104 CYS A C 1
ATOM 794 O O . CYS A 1 104 ? 4.291 1.479 -0.776 1.00 94.81 104 CYS A O 1
ATOM 796 N N . ASN A 1 105 ? 2.685 2.168 0.625 1.00 94.44 105 ASN A N 1
ATOM 797 C CA . ASN A 1 105 ? 3.121 1.319 1.725 1.00 94.44 105 ASN A CA 1
ATOM 798 C C . ASN A 1 105 ? 2.760 -0.157 1.502 1.00 94.44 105 ASN A C 1
ATOM 800 O O . ASN A 1 105 ? 3.489 -1.042 1.951 1.00 94.44 105 ASN A O 1
ATOM 804 N N . ALA A 1 106 ? 1.708 -0.459 0.737 1.00 96.31 106 ALA A N 1
ATOM 805 C CA . ALA A 1 106 ? 1.446 -1.809 0.246 1.00 96.31 106 ALA A CA 1
ATOM 806 C C . ALA A 1 106 ? 2.570 -2.297 -0.683 1.00 96.31 106 ALA A C 1
ATOM 808 O O . ALA A 1 106 ? 2.998 -3.437 -0.545 1.00 96.31 106 ALA A O 1
ATOM 809 N N . ILE A 1 107 ? 3.114 -1.450 -1.564 1.00 95.62 107 ILE A N 1
ATOM 810 C CA . ILE A 1 107 ? 4.281 -1.796 -2.398 1.00 95.62 107 ILE A CA 1
ATOM 811 C C . ILE A 1 107 ? 5.499 -2.105 -1.516 1.00 95.62 107 ILE A C 1
ATOM 813 O O . ILE A 1 107 ? 6.107 -3.165 -1.666 1.00 95.62 107 ILE A O 1
ATOM 817 N N . TYR A 1 108 ? 5.828 -1.237 -0.552 1.00 92.69 108 TYR A N 1
ATOM 818 C CA . TYR A 1 108 ? 6.981 -1.452 0.334 1.00 92.69 108 TYR A CA 1
ATOM 819 C C . TYR A 1 108 ? 6.840 -2.690 1.231 1.00 92.69 108 TYR A C 1
ATOM 821 O O . TYR A 1 108 ? 7.816 -3.400 1.464 1.00 92.69 108 TYR A O 1
ATOM 829 N N . THR A 1 109 ? 5.623 -2.991 1.692 1.00 92.00 109 THR A N 1
ATOM 830 C CA . THR A 1 109 ? 5.318 -4.194 2.491 1.00 92.00 109 THR A CA 1
ATOM 831 C C . THR A 1 109 ? 5.015 -5.432 1.637 1.00 92.00 109 THR A C 1
ATOM 833 O O . THR A 1 109 ? 4.687 -6.498 2.171 1.00 92.00 109 THR A O 1
ATOM 836 N N . GLN A 1 110 ? 5.132 -5.326 0.309 1.00 92.00 110 GLN A N 1
ATOM 837 C CA . GLN A 1 110 ? 4.862 -6.405 -0.647 1.00 92.00 110 GLN A CA 1
ATOM 838 C C . GLN A 1 110 ? 3.441 -6.988 -0.516 1.00 92.00 110 GLN A C 1
ATOM 840 O O . GLN A 1 110 ? 3.237 -8.201 -0.560 1.00 92.00 110 GLN A O 1
ATOM 845 N N . SER A 1 111 ? 2.457 -6.124 -0.287 1.00 94.69 111 SER A N 1
ATOM 846 C CA . SER A 1 111 ? 1.018 -6.413 -0.343 1.00 94.69 111 SER A CA 1
ATOM 847 C C . SER A 1 111 ? 0.474 -6.003 -1.717 1.00 94.69 111 SER A C 1
ATOM 849 O O . SER A 1 111 ? -0.403 -5.142 -1.836 1.00 94.69 111 SER A O 1
ATOM 851 N N . PHE A 1 112 ? 1.070 -6.544 -2.785 1.00 93.62 112 PHE A N 1
ATOM 852 C CA . PHE A 1 112 ? 0.794 -6.120 -4.162 1.00 93.62 112 PHE A CA 1
ATOM 853 C C . PHE A 1 112 ? -0.654 -6.368 -4.589 1.00 93.62 112 PHE A C 1
ATOM 855 O O . PHE A 1 112 ? -1.155 -5.653 -5.451 1.00 93.62 112 PHE A O 1
ATOM 862 N N . GLU A 1 113 ? -1.344 -7.328 -3.977 1.00 92.81 113 GLU A N 1
ATOM 863 C CA . GLU A 1 113 ? -2.767 -7.576 -4.188 1.00 92.81 113 GLU A CA 1
ATOM 864 C C . GLU A 1 113 ? -3.633 -6.385 -3.754 1.00 92.81 113 GLU A C 1
ATOM 866 O O . GLU A 1 113 ? -4.540 -5.991 -4.484 1.00 92.81 113 GLU A O 1
ATOM 871 N N . VAL A 1 114 ? -3.304 -5.748 -2.622 1.00 95.88 114 VAL A N 1
ATOM 872 C CA . VAL A 1 114 ? -4.005 -4.550 -2.130 1.00 95.88 114 VAL A CA 1
ATOM 873 C C . VAL A 1 114 ? -3.723 -3.367 -3.049 1.00 95.88 114 VAL A C 1
ATOM 875 O O . VAL A 1 114 ? -4.646 -2.670 -3.470 1.00 95.88 114 VAL A O 1
ATOM 878 N N . ALA A 1 115 ? -2.450 -3.171 -3.409 1.00 96.75 115 ALA A N 1
ATOM 879 C CA . ALA A 1 115 ? -2.040 -2.116 -4.332 1.00 96.75 115 ALA A CA 1
ATOM 880 C C . ALA A 1 115 ? -2.735 -2.252 -5.698 1.00 96.75 115 ALA A C 1
ATOM 882 O O . ALA A 1 115 ? -3.248 -1.271 -6.238 1.00 96.75 115 ALA A O 1
ATOM 883 N N . LEU A 1 116 ? -2.771 -3.469 -6.252 1.00 95.12 116 LEU A N 1
ATOM 884 C CA . LEU A 1 116 ? -3.363 -3.750 -7.555 1.00 95.12 116 LEU A CA 1
ATOM 885 C C . LEU A 1 116 ? -4.883 -3.587 -7.540 1.00 95.12 116 LEU A C 1
ATOM 887 O O . LEU A 1 116 ? -5.429 -3.016 -8.486 1.00 95.12 116 LEU A O 1
ATOM 891 N N . ASP A 1 117 ? -5.563 -4.060 -6.498 1.00 94.44 117 ASP A N 1
ATOM 892 C CA . ASP A 1 117 ? -7.007 -3.883 -6.364 1.00 94.44 117 ASP A CA 1
ATOM 893 C C . ASP A 1 117 ? -7.393 -2.406 -6.266 1.00 94.44 117 ASP A C 1
ATOM 895 O O . ASP A 1 117 ? -8.208 -1.916 -7.052 1.00 94.44 117 ASP A O 1
ATOM 899 N N . LEU A 1 118 ? -6.763 -1.670 -5.347 1.00 95.69 118 LEU A N 1
ATOM 900 C CA . LEU A 1 118 ? -7.084 -0.263 -5.137 1.00 95.69 118 LEU A CA 1
ATOM 901 C C . LEU A 1 118 ? -6.808 0.566 -6.396 1.00 95.69 118 LEU A C 1
ATOM 903 O O . LEU A 1 118 ? -7.634 1.390 -6.795 1.00 95.69 118 LEU A O 1
ATOM 907 N N . LEU A 1 119 ? -5.692 0.299 -7.081 1.00 94.62 119 LEU A N 1
ATOM 908 C CA . LEU A 1 119 ? -5.370 0.983 -8.330 1.00 94.62 119 LEU A CA 1
ATOM 909 C C . LEU A 1 119 ? -6.307 0.587 -9.483 1.00 94.62 119 LEU A C 1
ATOM 911 O O . LEU A 1 119 ? -6.574 1.399 -10.369 1.00 94.62 119 LEU A O 1
ATOM 915 N N . SER A 1 120 ? -6.833 -0.641 -9.477 1.00 92.12 120 SER A N 1
ATOM 916 C CA . SER A 1 120 ? -7.835 -1.077 -10.457 1.00 92.12 120 SER A CA 1
ATOM 917 C C . SER A 1 120 ? -9.176 -0.367 -10.260 1.00 92.12 120 SER A C 1
ATOM 919 O O . SER A 1 120 ? -9.862 -0.105 -11.246 1.00 92.12 120 SER A O 1
ATOM 921 N N . LYS A 1 121 ? -9.521 -0.003 -9.017 1.00 92.00 121 LYS A N 1
ATOM 922 C CA . LYS A 1 121 ? -10.710 0.799 -8.682 1.00 92.00 121 LYS A CA 1
ATOM 923 C C . LYS A 1 121 ? -10.530 2.282 -8.998 1.00 92.00 121 LYS A C 1
ATOM 925 O O . LYS A 1 121 ? -11.464 2.915 -9.480 1.00 92.00 121 LYS A O 1
ATOM 930 N N . CYS A 1 122 ? -9.342 2.840 -8.760 1.00 93.31 122 CYS A N 1
ATOM 931 C CA . CYS A 1 122 ? -9.050 4.244 -9.047 1.00 93.31 122 CYS A CA 1
ATOM 932 C C . CYS A 1 122 ? -7.629 4.423 -9.595 1.00 93.31 122 CYS A C 1
ATOM 934 O O . CYS A 1 122 ? -6.661 4.572 -8.849 1.00 93.31 122 CYS A O 1
ATOM 936 N N . LYS A 1 123 ? -7.506 4.462 -10.928 1.00 92.88 123 LYS A N 1
ATOM 937 C CA . LYS A 1 123 ? -6.202 4.568 -11.604 1.00 92.88 123 LYS A CA 1
ATOM 938 C C . LYS A 1 123 ? -5.466 5.874 -11.293 1.00 92.88 123 LYS A C 1
ATOM 940 O O . LYS A 1 123 ? -4.240 5.875 -11.245 1.00 92.88 123 LYS A O 1
ATOM 945 N N . GLN A 1 124 ? -6.197 6.965 -11.041 1.00 93.12 124 GLN A N 1
ATOM 946 C CA . GLN A 1 124 ? -5.617 8.275 -10.719 1.00 93.12 124 GLN A CA 1
ATOM 947 C C . GLN A 1 124 ? -4.666 8.214 -9.515 1.00 93.12 124 GLN A C 1
ATOM 949 O O . GLN A 1 124 ? -3.691 8.960 -9.472 1.00 93.12 124 GLN A O 1
ATOM 954 N N . LEU A 1 125 ? -4.887 7.266 -8.597 1.00 94.94 125 LEU A N 1
ATOM 955 C CA . LEU A 1 125 ? -4.035 7.076 -7.428 1.00 94.94 125 LEU A CA 1
ATOM 956 C C . LEU A 1 125 ? -2.580 6.736 -7.783 1.00 94.94 125 LEU A C 1
ATOM 958 O O . LEU A 1 125 ? -1.708 7.014 -6.973 1.00 94.94 125 LEU A O 1
ATOM 962 N N . ALA A 1 126 ? -2.278 6.214 -8.983 1.00 93.88 126 ALA A N 1
ATOM 963 C CA . ALA A 1 126 ? -0.901 5.923 -9.420 1.00 93.88 126 ALA A CA 1
ATOM 964 C C . ALA A 1 126 ? 0.043 7.134 -9.338 1.00 93.88 126 ALA A C 1
ATOM 966 O O . ALA A 1 126 ? 1.246 6.962 -9.136 1.00 93.88 126 ALA A O 1
ATOM 967 N N . ILE A 1 127 ? -0.513 8.329 -9.540 1.00 92.94 127 ILE A N 1
ATOM 968 C CA . ILE A 1 127 ? 0.189 9.615 -9.636 1.00 92.94 127 ILE A CA 1
ATOM 969 C C . ILE A 1 127 ? -0.262 10.598 -8.550 1.00 92.94 127 ILE A C 1
ATOM 971 O O . ILE A 1 127 ? 0.209 11.730 -8.503 1.00 92.94 127 ILE A O 1
ATOM 975 N N . THR A 1 128 ? -1.174 10.184 -7.668 1.00 92.88 128 THR A N 1
ATOM 976 C CA . THR A 1 128 ? -1.552 10.975 -6.500 1.00 92.88 128 THR A CA 1
ATOM 977 C C . THR A 1 128 ? -0.421 10.944 -5.485 1.00 92.88 128 THR A C 1
ATOM 979 O O . THR A 1 128 ? 0.059 9.881 -5.103 1.00 92.88 128 THR A O 1
ATOM 982 N N . VAL A 1 129 ? -0.022 12.124 -5.031 1.00 88.31 129 VAL A N 1
ATOM 983 C CA . VAL A 1 129 ? 0.938 12.289 -3.946 1.00 88.31 129 VAL A CA 1
ATOM 984 C C . VAL A 1 129 ? 0.311 11.849 -2.622 1.00 88.31 129 VAL A C 1
ATOM 986 O O . VAL A 1 129 ? -0.789 12.281 -2.272 1.00 88.31 129 VAL A O 1
ATOM 989 N N . GLU A 1 130 ? 1.014 10.991 -1.886 1.00 81.44 130 GLU A N 1
ATOM 990 C CA . GLU A 1 130 ? 0.588 10.554 -0.559 1.00 81.44 130 GLU A CA 1
ATOM 991 C C . GLU A 1 130 ? 0.716 11.664 0.498 1.00 81.44 130 GLU A C 1
ATOM 993 O O . GLU A 1 130 ? 1.579 12.540 0.401 1.00 81.44 130 GLU A O 1
ATOM 998 N N . SER A 1 131 ? -0.111 11.604 1.545 1.00 71.19 131 SER A N 1
ATOM 999 C CA . SER A 1 131 ? -0.014 12.533 2.677 1.00 71.19 131 SER A CA 1
ATOM 1000 C C . SER A 1 131 ? 0.972 12.023 3.721 1.00 71.19 131 SER A C 1
ATOM 1002 O O . SER A 1 131 ? 0.631 11.197 4.570 1.00 71.19 131 SER A O 1
ATOM 1004 N N . SER A 1 132 ? 2.195 12.552 3.690 1.00 67.44 132 SER A N 1
ATOM 1005 C CA . SER A 1 132 ? 3.181 12.357 4.753 1.00 67.44 132 SER A CA 1
ATOM 1006 C C . SER A 1 132 ? 3.711 13.706 5.251 1.00 67.44 132 SER A C 1
ATOM 1008 O O . SER A 1 132 ? 4.412 14.377 4.500 1.00 67.44 132 SER A O 1
ATOM 1010 N N . PRO A 1 133 ? 3.442 14.094 6.514 1.00 60.50 133 PRO A N 1
ATOM 1011 C CA . PRO A 1 133 ? 4.030 15.284 7.135 1.00 60.50 133 PRO A CA 1
ATOM 1012 C C . PRO A 1 133 ? 5.564 15.251 7.180 1.00 60.50 133 PRO A C 1
ATOM 1014 O O . PRO A 1 133 ? 6.200 16.296 7.121 1.00 60.50 133 PRO A O 1
ATOM 1017 N N . ASP A 1 134 ? 6.150 14.049 7.245 1.00 63.97 134 ASP A N 1
ATOM 1018 C CA . ASP A 1 134 ? 7.573 13.847 7.559 1.00 63.97 134 ASP A CA 1
ATOM 1019 C C . ASP A 1 134 ? 8.410 13.366 6.362 1.00 63.97 134 ASP A C 1
ATOM 1021 O O . ASP A 1 134 ? 9.577 13.011 6.518 1.00 63.97 134 ASP A O 1
ATOM 1025 N N . SER A 1 135 ? 7.822 13.286 5.162 1.00 65.44 135 SER A N 1
ATOM 1026 C CA . SER A 1 135 ? 8.491 12.717 3.984 1.00 65.44 135 SER A CA 1
ATOM 1027 C C . SER A 1 135 ? 8.235 13.554 2.743 1.00 65.44 135 SER A C 1
ATOM 1029 O O . SER A 1 135 ? 7.201 14.206 2.617 1.00 65.44 135 SER A O 1
ATOM 1031 N N . TYR A 1 136 ? 9.181 13.496 1.804 1.00 69.00 136 TYR A N 1
ATOM 1032 C CA . TYR A 1 136 ? 9.001 14.097 0.493 1.00 69.00 136 TYR A CA 1
ATOM 1033 C C . TYR A 1 136 ? 7.767 13.479 -0.188 1.00 69.00 136 TYR A C 1
ATOM 1035 O O . TYR A 1 136 ? 7.655 12.247 -0.209 1.00 69.00 136 TYR A O 1
ATOM 1043 N N . PRO A 1 137 ? 6.857 14.299 -0.739 1.00 68.88 137 PRO A N 1
ATOM 1044 C CA . PRO A 1 137 ? 5.658 13.824 -1.414 1.00 68.88 137 PRO A CA 1
ATOM 1045 C C . PRO A 1 137 ? 6.021 12.861 -2.547 1.00 68.88 137 PRO A C 1
ATOM 1047 O O . PRO A 1 137 ? 6.703 13.237 -3.496 1.00 68.88 137 PRO A O 1
ATOM 1050 N N . ARG A 1 138 ? 5.591 11.597 -2.450 1.00 83.38 138 ARG A N 1
ATOM 1051 C CA . ARG A 1 138 ? 5.923 10.567 -3.444 1.00 83.38 138 ARG A CA 1
ATOM 1052 C C . ARG A 1 138 ? 4.672 9.816 -3.887 1.00 83.38 138 ARG A C 1
ATOM 1054 O O . ARG A 1 138 ? 3.982 9.241 -3.047 1.00 83.38 138 ARG A O 1
ATOM 1061 N N . PRO A 1 139 ? 4.362 9.797 -5.192 1.00 91.81 139 PRO A N 1
ATOM 1062 C CA . PRO A 1 139 ? 3.253 9.007 -5.701 1.00 91.81 139 PRO A CA 1
ATOM 1063 C C . PRO A 1 139 ? 3.603 7.510 -5.742 1.00 91.81 139 PRO A C 1
ATOM 1065 O O . PRO A 1 139 ? 4.783 7.147 -5.805 1.00 91.81 139 PRO A O 1
ATOM 1068 N N . PRO A 1 140 ? 2.611 6.610 -5.814 1.00 95.12 140 PRO A N 1
ATOM 1069 C CA . PRO A 1 140 ? 2.846 5.169 -5.909 1.00 95.12 140 PRO A CA 1
ATOM 1070 C C . PRO A 1 140 ? 3.785 4.722 -7.034 1.00 95.12 140 PRO A C 1
ATOM 1072 O O . PRO A 1 140 ? 4.541 3.763 -6.861 1.00 95.12 140 PRO A O 1
ATOM 1075 N N . VAL A 1 141 ? 3.795 5.425 -8.171 1.00 95.38 141 VAL A N 1
ATOM 1076 C CA . VAL A 1 141 ? 4.745 5.159 -9.265 1.00 95.38 141 VAL A CA 1
ATOM 1077 C C . VAL A 1 141 ? 6.209 5.296 -8.825 1.00 95.38 141 VAL A C 1
ATOM 1079 O O . VAL A 1 141 ? 7.056 4.510 -9.251 1.00 95.38 141 VAL A O 1
ATOM 1082 N N . HIS A 1 142 ? 6.501 6.212 -7.899 1.00 94.56 142 HIS A N 1
ATOM 1083 C CA . HIS A 1 142 ? 7.823 6.369 -7.300 1.00 94.56 142 HIS A CA 1
ATOM 1084 C C . HIS A 1 142 ? 8.165 5.204 -6.358 1.00 94.56 142 HIS A C 1
ATOM 1086 O O . HIS A 1 142 ? 9.307 4.739 -6.340 1.00 94.56 142 HIS A O 1
ATOM 1092 N N . ALA A 1 143 ? 7.204 4.702 -5.575 1.00 94.44 143 ALA A N 1
ATOM 1093 C CA . ALA A 1 143 ? 7.437 3.548 -4.701 1.00 94.44 143 ALA A CA 1
ATOM 1094 C C . ALA A 1 143 ? 7.826 2.299 -5.512 1.00 94.44 143 ALA A C 1
ATOM 1096 O O . ALA A 1 143 ? 8.786 1.610 -5.166 1.00 94.44 143 ALA A O 1
ATOM 1097 N N . LEU A 1 144 ? 7.142 2.055 -6.637 1.00 96.06 144 LEU A N 1
ATOM 1098 C CA . LEU A 1 144 ? 7.437 0.919 -7.515 1.00 96.06 144 LEU A CA 1
ATOM 1099 C C . LEU A 1 144 ? 8.788 1.057 -8.236 1.00 96.06 144 LEU A C 1
ATOM 1101 O O . LEU A 1 144 ? 9.515 0.072 -8.373 1.00 96.06 144 LEU A O 1
ATOM 1105 N N . ALA A 1 145 ? 9.148 2.272 -8.662 1.00 96.50 145 ALA A N 1
ATOM 1106 C CA . ALA A 1 145 ? 10.456 2.565 -9.250 1.00 96.50 145 ALA A CA 1
ATOM 1107 C C . ALA A 1 145 ? 11.612 2.201 -8.305 1.00 96.50 145 ALA A C 1
ATOM 1109 O O . ALA A 1 145 ? 12.607 1.611 -8.732 1.00 96.50 145 ALA A O 1
ATOM 1110 N N . ASN A 1 146 ? 11.443 2.481 -7.010 1.00 95.19 146 ASN A N 1
ATOM 1111 C CA . ASN A 1 146 ? 12.436 2.226 -5.967 1.00 95.19 146 ASN A CA 1
ATOM 1112 C C . ASN A 1 146 ? 12.546 0.746 -5.540 1.00 95.19 146 ASN A C 1
ATOM 1114 O O . ASN A 1 146 ? 13.324 0.436 -4.640 1.00 95.19 146 ASN A O 1
ATOM 1118 N N . LEU A 1 147 ? 11.778 -0.168 -6.148 1.00 94.88 147 LEU A N 1
ATOM 1119 C CA . LEU A 1 147 ? 11.707 -1.577 -5.748 1.00 94.88 147 LEU A CA 1
ATOM 1120 C C . LEU A 1 147 ? 12.122 -2.532 -6.888 1.00 94.88 147 LEU A C 1
ATOM 1122 O O . LEU A 1 147 ? 11.297 -3.300 -7.385 1.00 94.88 147 LEU A O 1
ATOM 1126 N N . PRO A 1 148 ? 13.404 -2.538 -7.312 1.00 94.81 148 PRO A N 1
ATOM 1127 C CA . PRO A 1 148 ? 13.873 -3.425 -8.381 1.00 94.81 148 PRO A CA 1
ATOM 1128 C C . PRO A 1 148 ? 13.684 -4.912 -8.046 1.00 94.81 148 PRO A C 1
ATOM 1130 O O . PRO A 1 148 ? 13.427 -5.708 -8.941 1.00 94.81 148 PRO A O 1
ATOM 1133 N N . SER A 1 149 ? 13.747 -5.297 -6.766 1.00 94.25 149 SER A N 1
ATOM 1134 C CA . SER A 1 149 ? 13.559 -6.684 -6.315 1.00 94.25 149 SER A CA 1
ATOM 1135 C C . SER A 1 149 ? 12.142 -7.232 -6.517 1.00 94.25 149 SER A C 1
ATOM 1137 O O . SER A 1 149 ? 11.938 -8.425 -6.329 1.00 94.25 149 SER A O 1
ATOM 1139 N N . ALA A 1 150 ? 11.166 -6.384 -6.860 1.00 94.25 150 ALA A N 1
ATOM 1140 C CA . ALA A 1 150 ? 9.823 -6.813 -7.254 1.00 94.25 150 ALA A CA 1
ATOM 1141 C C . ALA A 1 150 ? 9.739 -7.209 -8.743 1.00 94.25 150 ALA A C 1
ATOM 1143 O O . ALA A 1 150 ? 8.676 -7.590 -9.235 1.00 94.25 150 ALA A O 1
ATOM 1144 N N . PHE A 1 151 ? 10.859 -7.130 -9.465 1.00 94.88 151 PHE A N 1
ATOM 1145 C CA . PHE A 1 151 ? 10.995 -7.533 -10.856 1.00 94.88 151 PHE A CA 1
ATOM 1146 C C . PHE A 1 151 ? 12.095 -8.582 -11.012 1.00 94.88 151 PHE A C 1
ATOM 1148 O O . PHE A 1 151 ? 13.090 -8.590 -10.287 1.00 94.88 151 PHE A O 1
ATOM 1155 N N . LEU A 1 152 ? 11.953 -9.428 -12.036 1.00 93.00 152 LEU A N 1
ATOM 1156 C CA . LEU A 1 152 ? 12.889 -10.518 -12.294 1.00 93.00 152 LEU A CA 1
ATOM 1157 C C . LEU A 1 152 ? 14.322 -10.019 -12.523 1.00 93.00 152 LEU A C 1
ATOM 1159 O O . LEU A 1 152 ? 15.259 -10.677 -12.073 1.00 93.00 152 LEU A O 1
ATOM 1163 N N . SER A 1 153 ? 14.514 -8.881 -13.199 1.00 92.12 153 SER A N 1
ATOM 1164 C CA . SER A 1 153 ? 15.850 -8.306 -13.413 1.00 92.12 153 SER A CA 1
ATOM 1165 C C . SER A 1 153 ? 16.546 -7.852 -12.133 1.00 92.12 153 SER A C 1
ATOM 1167 O O . SER A 1 153 ? 17.776 -7.866 -12.087 1.00 92.12 153 SER A O 1
ATOM 1169 N N . GLY A 1 154 ? 15.791 -7.499 -11.090 1.00 91.12 154 GLY A N 1
ATOM 1170 C CA . GLY A 1 154 ? 16.344 -7.156 -9.782 1.00 91.12 154 GLY A CA 1
ATOM 1171 C C . GLY A 1 154 ? 16.674 -8.370 -8.913 1.00 91.12 154 GLY A C 1
ATOM 1172 O O . GLY A 1 154 ? 17.325 -8.220 -7.878 1.00 91.12 154 GLY A O 1
ATOM 1173 N N . CYS A 1 155 ? 16.270 -9.580 -9.315 1.00 90.94 155 CYS A N 1
ATOM 1174 C CA . CYS A 1 155 ? 16.516 -10.808 -8.566 1.00 90.94 155 CYS A CA 1
ATOM 1175 C C . CYS A 1 155 ? 17.773 -11.546 -9.047 1.00 90.94 155 CYS A C 1
ATOM 1177 O O . CYS A 1 155 ? 18.002 -11.762 -10.238 1.00 90.94 155 CYS A O 1
ATOM 1179 N N . ARG A 1 156 ? 18.571 -12.041 -8.094 1.00 87.81 156 ARG A N 1
ATOM 1180 C CA . ARG A 1 156 ? 19.737 -12.893 -8.376 1.00 87.81 156 ARG A CA 1
ATOM 1181 C C . ARG A 1 156 ? 19.349 -14.370 -8.323 1.00 87.81 156 ARG A C 1
ATOM 1183 O O . ARG A 1 156 ? 19.475 -15.009 -7.283 1.00 87.81 156 ARG A O 1
ATOM 1190 N N . LEU A 1 157 ? 18.899 -14.915 -9.452 1.00 88.81 157 LEU A N 1
ATOM 1191 C CA . LEU A 1 157 ? 18.611 -16.347 -9.594 1.00 88.81 157 LEU A CA 1
ATOM 1192 C C . LEU A 1 157 ? 19.809 -17.116 -10.158 1.00 88.81 157 LEU A C 1
ATOM 1194 O O . LEU A 1 157 ? 20.437 -16.693 -11.130 1.00 88.81 157 LEU A O 1
ATOM 1198 N N . ARG A 1 158 ? 20.089 -18.294 -9.589 1.00 90.38 158 ARG A N 1
ATOM 1199 C CA . ARG A 1 158 ? 21.028 -19.271 -10.167 1.00 90.38 158 ARG A CA 1
ATOM 1200 C C . ARG A 1 158 ? 20.451 -19.874 -11.451 1.00 90.38 158 ARG A C 1
ATOM 1202 O O . ARG A 1 158 ? 19.243 -19.842 -11.672 1.00 90.38 158 ARG A O 1
ATOM 1209 N N . PHE A 1 159 ? 21.301 -20.503 -12.265 1.00 88.31 159 PHE A N 1
ATOM 1210 C CA . PHE A 1 159 ? 20.890 -21.117 -13.535 1.00 88.31 159 PHE A CA 1
ATOM 1211 C C . PHE A 1 159 ? 19.684 -22.067 -13.392 1.00 88.31 159 PHE A C 1
ATOM 1213 O O . PHE A 1 159 ? 18.675 -21.888 -14.071 1.00 88.31 159 PHE A O 1
ATOM 1220 N N . TRP A 1 160 ? 19.742 -23.023 -12.456 1.00 86.00 160 TRP A N 1
ATOM 1221 C CA . TRP A 1 160 ? 18.653 -23.985 -12.238 1.00 86.00 160 TRP A CA 1
ATOM 1222 C C . TRP A 1 160 ? 17.385 -23.335 -11.662 1.00 86.00 160 TRP A C 1
ATOM 1224 O O . TRP A 1 160 ? 16.280 -23.721 -12.031 1.00 86.00 160 TRP A O 1
ATOM 1234 N N . GLN A 1 161 ? 17.527 -22.308 -10.813 1.00 90.44 161 GLN A N 1
ATOM 1235 C CA . GLN A 1 161 ? 16.389 -21.543 -10.293 1.00 90.44 161 GLN A CA 1
ATOM 1236 C C . GLN A 1 161 ? 15.686 -20.785 -11.415 1.00 90.44 161 GLN A C 1
ATOM 1238 O O . GLN A 1 161 ? 14.464 -20.741 -11.449 1.00 90.44 161 GLN A O 1
ATOM 1243 N N . ARG A 1 162 ? 16.447 -20.224 -12.362 1.00 91.12 162 ARG A N 1
ATOM 1244 C CA . ARG A 1 162 ? 15.897 -19.524 -13.526 1.00 91.12 162 ARG A CA 1
ATOM 1245 C C . ARG A 1 162 ? 15.181 -20.477 -14.481 1.00 91.12 162 ARG A C 1
ATOM 1247 O O . ARG A 1 162 ? 14.135 -20.123 -15.018 1.00 91.12 162 ARG A O 1
ATOM 1254 N N . TRP A 1 163 ? 15.706 -21.690 -14.651 1.00 88.19 163 TRP A N 1
ATOM 1255 C CA . TRP A 1 163 ? 15.025 -22.752 -15.390 1.00 88.19 163 TRP A CA 1
ATOM 1256 C C . TRP A 1 163 ? 13.694 -23.142 -14.726 1.00 88.19 163 TRP A C 1
ATOM 1258 O O . TRP A 1 163 ? 12.660 -23.089 -15.387 1.00 88.19 163 TRP A O 1
ATOM 1268 N N . LEU A 1 164 ? 13.686 -23.417 -13.414 1.00 88.19 164 LEU A N 1
ATOM 1269 C CA . LEU A 1 164 ? 12.453 -23.711 -12.667 1.00 88.19 164 LEU A CA 1
ATOM 1270 C C . LEU A 1 164 ? 11.456 -22.550 -12.710 1.00 88.19 164 LEU A C 1
ATOM 1272 O O . LEU A 1 164 ? 10.281 -22.757 -13.000 1.00 88.19 164 LEU A O 1
ATOM 1276 N N . TYR A 1 165 ? 11.928 -21.323 -12.487 1.00 90.62 165 TYR A N 1
ATOM 1277 C CA . TYR A 1 165 ? 11.116 -20.110 -12.549 1.00 90.62 165 TYR A CA 1
ATOM 1278 C C . TYR A 1 165 ? 10.355 -20.003 -13.873 1.00 90.62 165 TYR A C 1
ATOM 1280 O O . TYR A 1 165 ? 9.175 -19.661 -13.881 1.00 90.62 165 TYR A O 1
ATOM 1288 N N . ASN A 1 166 ? 10.992 -20.317 -15.004 1.00 88.25 166 ASN A N 1
ATOM 1289 C CA . ASN A 1 166 ? 10.342 -20.250 -16.314 1.00 88.25 166 ASN A CA 1
ATOM 1290 C C . ASN A 1 166 ? 9.227 -21.293 -16.480 1.00 88.25 166 ASN A C 1
ATOM 1292 O O . ASN A 1 166 ? 8.243 -21.002 -17.156 1.00 88.25 166 ASN A O 1
ATOM 1296 N N . ILE A 1 167 ? 9.351 -22.455 -15.837 1.00 89.00 167 ILE A N 1
ATOM 1297 C CA . ILE A 1 167 ? 8.386 -23.562 -15.929 1.00 89.00 167 ILE A CA 1
ATOM 1298 C C . ILE A 1 167 ? 7.200 -23.369 -14.977 1.00 89.00 167 ILE A C 1
ATOM 1300 O O . ILE A 1 167 ? 6.098 -23.812 -15.285 1.00 89.00 167 ILE A O 1
ATOM 1304 N N . ILE A 1 168 ? 7.390 -22.690 -13.840 1.00 88.19 168 ILE A N 1
ATOM 1305 C CA . ILE A 1 168 ? 6.303 -22.427 -12.886 1.00 88.19 168 ILE A CA 1
ATOM 1306 C C . ILE A 1 168 ? 5.196 -21.615 -13.568 1.00 88.19 168 ILE A C 1
ATOM 1308 O O . ILE A 1 168 ? 5.428 -20.495 -14.014 1.00 88.19 168 ILE A O 1
ATOM 1312 N N . CYS A 1 169 ? 3.974 -22.126 -13.620 1.00 85.00 169 CYS A N 1
ATOM 1313 C CA . CYS A 1 169 ? 2.826 -21.356 -14.089 1.00 85.00 169 CYS A CA 1
ATOM 1314 C C . CYS A 1 169 ? 2.141 -20.684 -12.899 1.00 85.00 169 CYS A C 1
ATOM 1316 O O . CYS A 1 169 ? 1.785 -21.353 -11.932 1.00 85.00 169 CYS A O 1
ATOM 1318 N N . ILE A 1 170 ? 1.919 -19.373 -12.983 1.00 82.25 170 ILE A N 1
ATOM 1319 C CA . ILE A 1 170 ? 0.987 -18.703 -12.075 1.00 82.25 170 ILE A CA 1
ATOM 1320 C C . ILE A 1 170 ? -0.396 -18.945 -12.655 1.00 82.25 170 ILE A C 1
ATOM 1322 O O . ILE A 1 170 ? -0.663 -18.545 -13.790 1.00 82.25 170 ILE A O 1
ATOM 1326 N N . GLY A 1 171 ? -1.256 -19.636 -11.909 1.00 69.94 171 GLY A N 1
ATOM 1327 C CA . GLY A 1 171 ? -2.653 -19.775 -12.298 1.00 69.94 171 GLY A CA 1
ATOM 1328 C C . GLY A 1 171 ? -3.262 -18.388 -12.477 1.00 69.94 171 GLY A C 1
ATOM 1329 O O . GLY A 1 171 ? -3.097 -17.525 -11.617 1.00 69.94 171 GLY A O 1
ATOM 1330 N N . SER A 1 172 ? -3.937 -18.144 -13.601 1.00 49.84 172 SER A N 1
ATOM 1331 C CA . SER A 1 172 ? -4.691 -16.910 -13.788 1.00 49.84 172 SER A CA 1
ATOM 1332 C C . SER A 1 172 ? -5.825 -16.885 -12.763 1.00 49.84 172 SER A C 1
ATOM 1334 O O . SER A 1 172 ? -6.876 -17.484 -12.992 1.00 49.84 172 SER A O 1
ATOM 1336 N N . THR A 1 173 ? -5.639 -16.215 -11.628 1.00 44.25 173 THR A N 1
ATOM 1337 C CA . THR A 1 173 ? -6.769 -15.800 -10.800 1.00 44.25 173 THR A CA 1
ATOM 1338 C C . THR A 1 173 ? -7.513 -14.719 -11.578 1.00 44.25 173 THR A C 1
ATOM 1340 O O . THR A 1 173 ? -7.222 -13.525 -11.542 1.00 44.25 173 THR A O 1
ATOM 1343 N N . CYS A 1 174 ? -8.432 -15.175 -12.423 1.00 33.84 174 CYS A N 1
ATOM 1344 C CA . CYS A 1 174 ? -9.432 -14.337 -13.048 1.00 33.84 174 CYS A CA 1
ATOM 1345 C C . CYS A 1 174 ? -10.350 -13.813 -11.942 1.00 33.84 174 CYS A C 1
ATOM 1347 O O . CYS A 1 174 ? -11.095 -14.596 -11.367 1.00 33.84 174 CYS A O 1
ATOM 1349 N N . SER A 1 175 ? -10.294 -12.506 -11.673 1.00 39.44 175 SER A N 1
ATOM 1350 C CA . SER A 1 175 ? -11.403 -11.687 -11.160 1.00 39.44 175 SER A CA 1
ATOM 1351 C C . SER A 1 175 ? -12.330 -12.383 -10.143 1.00 39.44 175 SER A C 1
ATOM 1353 O O . SER A 1 175 ? -13.537 -12.478 -10.365 1.00 39.44 175 SER A O 1
ATOM 1355 N N . GLY A 1 176 ? -11.780 -12.881 -9.036 1.00 39.28 176 GLY A N 1
ATOM 1356 C CA . GLY A 1 176 ? -12.563 -13.341 -7.891 1.00 39.28 176 GLY A CA 1
ATOM 1357 C C . GLY A 1 176 ? -12.736 -12.201 -6.894 1.00 39.28 176 GLY A C 1
ATOM 1358 O O . GLY A 1 176 ? -11.802 -11.435 -6.676 1.00 39.28 176 GLY A O 1
ATOM 1359 N N . ASN A 1 177 ? -13.920 -12.069 -6.285 1.00 46.03 177 ASN A N 1
ATOM 1360 C CA . ASN A 1 177 ? -14.153 -11.121 -5.192 1.00 46.03 177 ASN A CA 1
ATOM 1361 C C . ASN A 1 177 ? -13.000 -11.213 -4.183 1.00 46.03 177 ASN A C 1
ATOM 1363 O O . ASN A 1 177 ? -12.673 -12.301 -3.716 1.00 46.03 177 ASN A O 1
ATOM 1367 N N . ILE A 1 178 ? -12.404 -10.087 -3.814 1.00 55.59 178 ILE A N 1
ATOM 1368 C CA . ILE A 1 178 ? -11.238 -10.049 -2.918 1.00 55.59 178 ILE A CA 1
ATOM 1369 C C . ILE A 1 178 ? -11.575 -10.606 -1.538 1.00 55.59 178 ILE A C 1
ATOM 1371 O O . ILE A 1 178 ? -10.742 -11.240 -0.905 1.00 55.59 178 ILE A O 1
ATOM 1375 N N . HIS A 1 179 ? -12.836 -10.508 -1.117 1.00 48.31 179 HIS A N 1
ATOM 1376 C CA . HIS A 1 179 ? -13.334 -11.247 0.040 1.00 48.31 179 HIS A CA 1
ATOM 1377 C C . HIS A 1 179 ? -13.149 -12.761 -0.093 1.00 48.31 179 HIS A C 1
ATOM 1379 O O . HIS A 1 179 ? -12.749 -13.396 0.871 1.00 48.31 179 HIS A O 1
ATOM 1385 N N . THR A 1 180 ? -13.381 -13.342 -1.270 1.00 44.25 180 THR A N 1
ATOM 1386 C CA . THR A 1 180 ? -13.059 -14.746 -1.554 1.00 44.25 180 THR A CA 1
ATOM 1387 C C . THR A 1 180 ? -11.566 -14.982 -1.710 1.00 44.25 180 THR A C 1
ATOM 1389 O O . THR A 1 180 ? -11.151 -16.039 -1.309 1.00 44.25 180 THR A O 1
ATOM 1392 N N . GLU A 1 181 ? -10.724 -14.074 -2.207 1.00 49.66 181 GLU A N 1
ATOM 1393 C CA . GLU A 1 181 ? -9.264 -14.322 -2.232 1.00 49.66 181 GLU A CA 1
ATOM 1394 C C . GLU A 1 181 ? -8.621 -14.235 -0.839 1.00 49.66 181 GLU A C 1
ATOM 1396 O O . GLU A 1 181 ? -7.712 -15.001 -0.538 1.00 49.66 181 GLU A O 1
ATOM 1401 N N . PHE A 1 182 ? -9.127 -13.367 0.041 1.00 46.22 182 PHE A N 1
ATOM 1402 C CA . PHE A 1 182 ? -8.660 -13.232 1.423 1.00 46.22 182 PHE A CA 1
ATOM 1403 C C . PHE A 1 182 ? -9.304 -14.235 2.394 1.00 46.22 182 PHE A C 1
ATOM 1405 O O . PHE A 1 182 ? -8.650 -14.643 3.351 1.00 46.22 182 PHE A O 1
ATOM 1412 N N . ASN A 1 183 ? -10.546 -14.675 2.149 1.00 37.66 183 ASN A N 1
ATOM 1413 C CA . ASN A 1 183 ? -11.176 -15.782 2.886 1.00 37.66 183 ASN A CA 1
ATOM 1414 C C . ASN A 1 183 ? -10.872 -17.158 2.270 1.00 37.66 183 ASN A C 1
ATOM 1416 O O . ASN A 1 183 ? -11.010 -18.140 2.987 1.00 37.66 183 ASN A O 1
ATOM 1420 N N . ASN A 1 184 ? -10.446 -17.217 0.994 1.00 39.84 184 ASN A N 1
ATOM 1421 C CA . ASN A 1 184 ? -9.694 -18.314 0.346 1.00 39.84 184 ASN A CA 1
ATOM 1422 C C . ASN A 1 184 ? -8.169 -18.094 0.467 1.00 39.84 184 ASN A C 1
ATOM 1424 O O . ASN A 1 184 ? -7.381 -18.739 -0.223 1.00 39.84 184 ASN A O 1
ATOM 1428 N N . LEU A 1 185 ? -7.757 -17.279 1.438 1.00 39.50 185 LEU A N 1
ATOM 1429 C CA . LEU A 1 185 ? -6.477 -17.417 2.117 1.00 39.50 185 LEU A CA 1
ATOM 1430 C C . LEU A 1 185 ? -6.611 -18.252 3.420 1.00 39.50 185 LEU A C 1
ATOM 1432 O O . LEU A 1 185 ? -6.010 -17.886 4.427 1.00 39.50 185 LEU A O 1
ATOM 1436 N N . PRO A 1 186 ? -7.324 -19.402 3.483 1.00 32.00 186 PRO A N 1
ATOM 1437 C CA . PRO A 1 186 ? -6.892 -20.477 4.326 1.00 32.00 186 PRO A CA 1
ATOM 1438 C C . PRO A 1 186 ? -5.772 -21.150 3.540 1.00 32.00 186 PRO A C 1
ATOM 1440 O O . PRO A 1 186 ? -5.926 -21.481 2.369 1.00 32.00 186 PRO A O 1
ATOM 1443 N N . ILE A 1 187 ? -4.636 -21.361 4.191 1.00 32.84 187 ILE A N 1
ATOM 1444 C CA . ILE A 1 187 ? -4.051 -22.697 4.162 1.00 32.84 187 ILE A CA 1
ATOM 1445 C C . ILE A 1 187 ? -4.077 -23.312 2.739 1.00 32.84 187 ILE A C 1
ATOM 1447 O O . ILE A 1 187 ? -4.802 -24.270 2.486 1.00 32.84 187 ILE A O 1
ATOM 1451 N N . TYR A 1 188 ? -3.237 -22.844 1.804 1.00 35.69 188 TYR A N 1
ATOM 1452 C CA . TYR A 1 188 ? -2.851 -23.679 0.648 1.00 35.69 188 TYR A CA 1
ATOM 1453 C C . TYR A 1 188 ? -2.002 -24.894 1.103 1.00 35.69 188 TYR A C 1
ATOM 1455 O O . TYR A 1 188 ? -1.184 -25.417 0.355 1.00 35.69 188 TYR A O 1
ATOM 1463 N N . ALA A 1 189 ? -2.218 -25.389 2.326 1.00 34.53 189 ALA A N 1
ATOM 1464 C CA . ALA A 1 189 ? -1.900 -26.737 2.753 1.00 34.53 189 ALA A CA 1
ATOM 1465 C C . ALA A 1 189 ? -3.127 -27.637 2.539 1.00 34.53 189 ALA A C 1
ATOM 1467 O O . ALA A 1 189 ? -3.689 -28.165 3.482 1.00 34.53 189 ALA A O 1
ATOM 1468 N N . THR A 1 190 ? -3.576 -27.795 1.291 1.00 34.00 190 THR A N 1
ATOM 1469 C CA . THR A 1 190 ? -4.269 -29.025 0.837 1.00 34.00 190 THR A CA 1
ATOM 1470 C C . THR A 1 190 ? -4.004 -29.350 -0.641 1.00 34.00 190 THR A C 1
ATOM 1472 O O . THR A 1 190 ? -4.677 -30.183 -1.237 1.00 34.00 190 THR A O 1
ATOM 1475 N N . HIS A 1 191 ? -2.930 -28.799 -1.215 1.00 34.16 191 HIS A N 1
ATOM 1476 C CA . HIS A 1 191 ? -2.143 -29.505 -2.230 1.00 34.16 191 HIS A CA 1
ATOM 1477 C C . HIS A 1 191 ? -0.667 -29.558 -1.798 1.00 34.16 191 HIS A C 1
ATOM 1479 O O . HIS A 1 191 ? 0.253 -29.420 -2.598 1.00 34.16 191 HIS A O 1
ATOM 1485 N N . GLU A 1 192 ? -0.425 -29.814 -0.507 1.00 40.41 192 GLU A N 1
ATOM 1486 C CA . GLU A 1 192 ? 0.871 -30.293 -0.013 1.00 40.41 192 GLU A CA 1
ATOM 1487 C C . GLU A 1 192 ? 1.097 -31.743 -0.474 1.00 40.41 192 GLU A C 1
ATOM 1489 O O . GLU A 1 192 ? 1.135 -32.695 0.297 1.00 40.41 192 GLU A O 1
ATOM 1494 N N . ARG A 1 193 ? 1.305 -31.925 -1.778 1.00 39.59 193 ARG A N 1
ATOM 1495 C CA . ARG A 1 193 ? 2.284 -32.913 -2.224 1.00 39.59 193 ARG A CA 1
ATOM 1496 C C . ARG A 1 193 ? 3.604 -32.175 -2.374 1.00 39.59 193 ARG A C 1
ATOM 1498 O O . ARG A 1 193 ? 3.964 -31.755 -3.462 1.00 39.59 193 ARG A O 1
ATOM 1505 N N . SER A 1 194 ? 4.270 -31.997 -1.232 1.00 43.56 194 SER A N 1
ATOM 1506 C CA . SER A 1 194 ? 5.717 -31.800 -1.110 1.00 43.56 194 SER A CA 1
ATOM 1507 C C . SER A 1 194 ? 6.335 -30.881 -2.178 1.00 43.56 194 SER A C 1
ATOM 1509 O O . SER A 1 194 ? 7.151 -31.310 -2.991 1.00 43.56 194 SER A O 1
ATOM 1511 N N . MET A 1 195 ? 5.969 -29.595 -2.188 1.00 48.69 195 MET A N 1
ATOM 1512 C CA . MET A 1 195 ? 6.874 -28.614 -2.787 1.00 48.69 195 MET A CA 1
ATOM 1513 C C . MET A 1 195 ? 8.040 -28.449 -1.820 1.00 48.69 195 MET A C 1
ATOM 1515 O O . MET A 1 195 ? 7.860 -28.008 -0.686 1.00 48.69 195 MET A O 1
ATOM 1519 N N . THR A 1 196 ? 9.238 -28.833 -2.255 1.00 62.69 196 THR A N 1
ATOM 1520 C CA . THR A 1 196 ? 10.464 -28.472 -1.544 1.00 62.69 196 THR A CA 1
ATOM 1521 C C . THR A 1 196 ? 10.474 -26.953 -1.358 1.00 62.69 196 THR A C 1
ATOM 1523 O O . THR A 1 196 ? 10.030 -26.219 -2.242 1.00 62.69 196 THR A O 1
ATOM 1526 N N . THR A 1 197 ? 10.932 -26.471 -0.202 1.00 72.38 197 THR A N 1
ATOM 1527 C CA . THR A 1 197 ? 10.876 -25.047 0.191 1.00 72.38 197 THR A CA 1
ATOM 1528 C C . THR A 1 197 ? 11.324 -24.099 -0.928 1.00 72.38 197 THR A C 1
ATOM 1530 O O . THR A 1 197 ? 10.641 -23.123 -1.217 1.00 72.38 197 THR A O 1
ATOM 1533 N N . GLY A 1 198 ? 12.369 -24.469 -1.678 1.00 79.19 198 GLY A N 1
ATOM 1534 C CA . GLY A 1 198 ? 12.862 -23.680 -2.809 1.00 79.19 198 GLY A CA 1
ATOM 1535 C C . GLY A 1 198 ? 11.918 -23.554 -4.017 1.00 79.19 198 GLY A C 1
ATOM 1536 O O . GLY A 1 198 ? 12.019 -22.571 -4.742 1.00 79.19 198 GLY A O 1
ATOM 1537 N N . ILE A 1 199 ? 11.005 -24.502 -4.266 1.00 83.94 199 ILE A N 1
ATOM 1538 C CA . ILE A 1 199 ? 9.995 -24.369 -5.338 1.00 83.94 199 ILE A CA 1
ATOM 1539 C C . ILE A 1 199 ? 8.906 -23.385 -4.911 1.00 83.94 199 ILE A C 1
ATOM 1541 O O . ILE A 1 199 ? 8.495 -22.551 -5.717 1.00 83.94 199 ILE A O 1
ATOM 1545 N N . LYS A 1 200 ? 8.477 -23.453 -3.645 1.00 86.56 200 LYS A N 1
ATOM 1546 C CA . LYS A 1 200 ? 7.507 -22.510 -3.082 1.00 86.56 200 LYS A CA 1
ATOM 1547 C C . LYS A 1 200 ? 8.043 -21.077 -3.134 1.00 86.56 200 LYS A C 1
ATOM 1549 O O . LYS A 1 200 ? 7.355 -20.205 -3.647 1.00 86.56 200 LYS A O 1
ATOM 1554 N N . ASP A 1 201 ? 9.296 -20.866 -2.735 1.00 87.88 201 ASP A N 1
ATOM 1555 C CA . ASP A 1 201 ? 9.930 -19.543 -2.788 1.00 87.88 201 ASP A CA 1
ATOM 1556 C C . ASP A 1 201 ? 9.967 -18.975 -4.220 1.00 87.88 201 ASP A C 1
ATOM 1558 O O . ASP A 1 201 ? 9.721 -17.789 -4.440 1.00 87.88 201 ASP A O 1
ATOM 1562 N N . LEU A 1 202 ? 10.245 -19.822 -5.221 1.00 89.94 202 LEU A N 1
ATOM 1563 C CA . LEU A 1 202 ? 10.224 -19.411 -6.629 1.00 89.94 202 LEU A CA 1
ATOM 1564 C C . LEU A 1 202 ? 8.809 -19.116 -7.134 1.00 89.94 202 LEU A C 1
ATOM 1566 O O . LEU A 1 202 ? 8.645 -18.217 -7.959 1.00 89.94 202 LEU A O 1
ATOM 1570 N N . TYR A 1 203 ? 7.802 -19.855 -6.663 1.00 89.81 203 TYR A N 1
ATOM 1571 C CA . TYR A 1 203 ? 6.400 -19.589 -6.977 1.00 89.81 203 TYR A CA 1
ATOM 1572 C C . TYR A 1 203 ? 5.956 -18.240 -6.406 1.00 89.81 203 TYR A C 1
ATOM 1574 O O . TYR A 1 203 ? 5.460 -17.401 -7.158 1.00 89.81 203 TYR A O 1
ATOM 1582 N N . ASP A 1 204 ? 6.204 -18.005 -5.116 1.00 88.81 204 ASP A N 1
ATOM 1583 C CA . ASP A 1 204 ? 5.843 -16.765 -4.424 1.00 88.81 204 ASP A CA 1
ATOM 1584 C C . ASP A 1 204 ? 6.553 -15.559 -5.062 1.00 88.81 204 ASP A C 1
ATOM 1586 O O . ASP A 1 204 ? 5.929 -14.536 -5.352 1.00 88.81 204 ASP A O 1
ATOM 1590 N N . MET A 1 205 ? 7.839 -15.705 -5.404 1.00 90.69 205 MET A N 1
ATOM 1591 C CA . MET A 1 205 ? 8.586 -14.698 -6.163 1.00 90.69 205 MET A CA 1
ATOM 1592 C C . MET A 1 205 ? 7.961 -14.433 -7.539 1.00 90.69 205 MET A C 1
ATOM 1594 O O . MET A 1 205 ? 7.802 -13.278 -7.938 1.00 90.69 205 MET A O 1
ATOM 1598 N N . LYS A 1 206 ? 7.593 -15.482 -8.287 1.00 92.81 206 LYS A N 1
ATOM 1599 C CA . LYS A 1 206 ? 6.959 -15.310 -9.599 1.00 92.81 206 LYS A CA 1
ATOM 1600 C C . LYS A 1 206 ? 5.634 -14.566 -9.459 1.00 92.81 206 LYS A C 1
ATOM 1602 O O . LYS A 1 206 ? 5.376 -13.664 -10.256 1.00 92.81 206 LYS A O 1
ATOM 1607 N N . LEU A 1 207 ? 4.820 -14.917 -8.461 1.00 90.94 207 LEU A N 1
ATOM 1608 C CA . LEU A 1 207 ? 3.543 -14.260 -8.180 1.00 90.94 207 LEU A CA 1
ATOM 1609 C C . LEU A 1 207 ? 3.734 -12.756 -7.950 1.00 90.94 207 LEU A C 1
ATOM 1611 O O . LEU A 1 207 ? 3.043 -11.953 -8.578 1.00 90.94 207 LEU A O 1
ATOM 1615 N N . VAL A 1 208 ? 4.729 -12.375 -7.141 1.00 91.81 208 VAL A N 1
ATOM 1616 C CA . VAL A 1 208 ? 5.115 -10.970 -6.948 1.00 91.81 208 VAL A CA 1
ATOM 1617 C C . VAL A 1 208 ? 5.479 -10.305 -8.275 1.00 91.81 208 VAL A C 1
ATOM 1619 O O . VAL A 1 208 ? 5.001 -9.205 -8.555 1.00 91.81 208 VAL A O 1
ATOM 1622 N N . HIS A 1 209 ? 6.276 -10.956 -9.125 1.00 94.19 209 HIS A N 1
ATOM 1623 C CA . HIS A 1 209 ? 6.663 -10.390 -10.421 1.00 94.19 209 HIS A CA 1
ATOM 1624 C C . HIS A 1 209 ? 5.460 -10.176 -11.352 1.00 94.19 209 HIS A C 1
ATOM 1626 O O . HIS A 1 209 ? 5.395 -9.164 -12.054 1.00 94.19 209 HIS A O 1
ATOM 1632 N N . ASP A 1 210 ? 4.491 -11.094 -11.361 1.00 93.50 210 ASP A N 1
ATOM 1633 C CA . ASP A 1 210 ? 3.259 -10.959 -12.147 1.00 93.50 210 ASP A CA 1
ATOM 1634 C C . ASP A 1 210 ? 2.376 -9.810 -11.641 1.00 93.50 210 ASP A C 1
ATOM 1636 O O . ASP A 1 210 ? 1.960 -8.954 -12.428 1.00 93.50 210 ASP A O 1
ATOM 1640 N N . GLN A 1 211 ? 2.150 -9.728 -10.327 1.00 93.75 211 GLN A N 1
ATOM 1641 C CA . GLN A 1 211 ? 1.363 -8.655 -9.714 1.00 93.75 211 GLN A CA 1
ATOM 1642 C C . GLN A 1 211 ? 2.014 -7.282 -9.934 1.00 93.75 211 GLN A C 1
ATOM 1644 O O . GLN A 1 211 ? 1.352 -6.343 -10.376 1.00 93.75 211 GLN A O 1
ATOM 1649 N N . THR A 1 212 ? 3.326 -7.178 -9.719 1.00 94.38 212 THR A N 1
ATOM 1650 C CA . THR A 1 212 ? 4.119 -5.960 -9.953 1.00 94.38 212 THR A CA 1
ATOM 1651 C C . THR A 1 212 ? 4.102 -5.555 -11.429 1.00 94.38 212 THR A C 1
ATOM 1653 O O . THR A 1 212 ? 3.927 -4.381 -11.756 1.00 94.38 212 THR A O 1
ATOM 1656 N N . SER A 1 213 ? 4.202 -6.518 -12.350 1.00 95.12 213 SER A N 1
ATOM 1657 C CA . SER A 1 213 ? 4.065 -6.280 -13.793 1.00 95.12 213 SER A CA 1
ATOM 1658 C C . SER A 1 213 ? 2.686 -5.713 -14.157 1.00 95.12 213 SER A C 1
ATOM 1660 O O . SER A 1 213 ? 2.599 -4.782 -14.965 1.00 95.12 213 SER A O 1
ATOM 1662 N N . LYS A 1 214 ? 1.604 -6.231 -13.560 1.00 95.31 214 LYS A N 1
ATOM 1663 C CA . LYS A 1 214 ? 0.241 -5.700 -13.740 1.00 95.31 214 LYS A CA 1
ATOM 1664 C C . LYS A 1 214 ? 0.116 -4.287 -13.168 1.00 95.31 214 LYS A C 1
ATOM 1666 O O . LYS A 1 214 ? -0.411 -3.406 -13.848 1.00 95.31 214 LYS A O 1
ATOM 1671 N N . LEU A 1 215 ? 0.662 -4.052 -11.975 1.00 95.81 215 LEU A N 1
ATOM 1672 C CA . LEU A 1 215 ? 0.670 -2.745 -11.319 1.00 95.81 215 LEU A CA 1
ATOM 1673 C C . LEU A 1 215 ? 1.397 -1.691 -12.171 1.00 95.81 215 LEU A C 1
ATOM 1675 O O . LEU A 1 215 ? 0.828 -0.645 -12.480 1.00 95.81 215 LEU A O 1
ATOM 1679 N N . LEU A 1 216 ? 2.604 -2.012 -12.648 1.00 96.62 216 LEU A N 1
ATOM 1680 C CA . LEU A 1 216 ? 3.378 -1.159 -13.550 1.00 96.62 216 LEU A CA 1
ATOM 1681 C C . LEU A 1 216 ? 2.617 -0.870 -14.848 1.00 96.62 216 LEU A C 1
ATOM 1683 O O . LEU A 1 216 ? 2.625 0.260 -15.322 1.00 96.62 216 LEU A O 1
ATOM 1687 N N . SER A 1 217 ? 1.915 -1.859 -15.413 1.00 95.50 217 SER A N 1
ATOM 1688 C CA . SER A 1 217 ? 1.084 -1.643 -16.606 1.00 95.50 217 SER A CA 1
ATOM 1689 C C . SER A 1 217 ? 0.017 -0.572 -16.372 1.00 95.50 217 SER A C 1
ATOM 1691 O O . SER A 1 217 ? -0.152 0.312 -17.210 1.00 95.50 217 SER A O 1
ATOM 1693 N N . ARG A 1 218 ? -0.671 -0.610 -15.224 1.00 94.62 218 ARG A N 1
ATOM 1694 C CA . ARG A 1 218 ? -1.686 0.393 -14.859 1.00 94.62 218 ARG A CA 1
ATOM 1695 C C . ARG A 1 218 ? -1.082 1.777 -14.641 1.00 94.62 218 ARG A C 1
ATOM 1697 O O . ARG A 1 218 ? -1.647 2.764 -15.101 1.00 94.62 218 ARG A O 1
ATOM 1704 N N . MET A 1 219 ? 0.080 1.854 -13.998 1.00 95.19 219 MET A N 1
ATOM 1705 C CA . MET A 1 219 ? 0.801 3.119 -13.829 1.00 95.19 219 MET A CA 1
ATOM 1706 C C . MET A 1 219 ? 1.246 3.700 -15.179 1.00 95.19 219 MET A C 1
ATOM 1708 O O . MET A 1 219 ? 1.085 4.893 -15.412 1.00 95.19 219 MET A O 1
ATOM 1712 N N . CYS A 1 220 ? 1.727 2.866 -16.106 1.00 94.44 220 CYS A N 1
ATOM 1713 C CA . CYS A 1 220 ? 2.079 3.296 -17.460 1.00 94.44 220 CYS A CA 1
ATOM 1714 C C . CYS A 1 220 ? 0.860 3.777 -18.263 1.00 94.44 220 CYS A C 1
ATOM 1716 O O . CYS A 1 220 ? 0.980 4.755 -18.993 1.00 94.44 220 CYS A O 1
ATOM 1718 N N . GLU A 1 221 ? -0.307 3.131 -18.137 1.00 92.62 221 GLU A N 1
ATOM 1719 C CA . GLU A 1 221 ? -1.561 3.625 -18.737 1.00 92.62 221 GLU A CA 1
ATOM 1720 C C . GLU A 1 221 ? -1.886 5.050 -18.268 1.00 92.62 221 GLU A C 1
ATOM 1722 O O . GLU A 1 221 ? -2.298 5.876 -19.077 1.00 92.62 221 GLU A O 1
ATOM 1727 N N . MET A 1 222 ? -1.659 5.346 -16.985 1.00 91.62 222 MET A N 1
ATOM 1728 C CA . MET A 1 222 ? -1.859 6.686 -16.434 1.00 91.62 222 MET A CA 1
ATOM 1729 C C . MET A 1 222 ? -0.778 7.676 -16.844 1.00 91.62 222 MET A C 1
ATOM 1731 O O . MET A 1 222 ? -1.081 8.838 -17.073 1.00 91.62 222 MET A O 1
ATOM 1735 N N . ALA A 1 223 ? 0.473 7.246 -16.983 1.00 90.88 223 ALA A N 1
ATOM 1736 C CA . ALA A 1 223 ? 1.526 8.125 -17.475 1.00 90.88 223 ALA A CA 1
ATOM 1737 C C . ALA A 1 223 ? 1.250 8.573 -18.922 1.00 90.88 223 ALA A C 1
ATOM 1739 O O . ALA A 1 223 ? 1.423 9.744 -19.226 1.00 90.88 223 ALA A O 1
ATOM 1740 N N . LYS A 1 224 ? 0.734 7.683 -19.786 1.00 91.62 224 LYS A N 1
ATOM 1741 C CA . LYS A 1 224 ? 0.431 7.977 -21.205 1.00 91.62 224 LYS A CA 1
ATOM 1742 C C . LYS A 1 224 ? -0.501 9.163 -21.438 1.00 91.62 224 LYS A C 1
ATOM 1744 O O . LYS A 1 224 ? -0.478 9.741 -22.519 1.00 91.62 224 LYS A O 1
ATOM 1749 N N . ILE A 1 225 ? -1.373 9.469 -20.479 1.00 91.94 225 ILE A N 1
ATOM 1750 C CA . ILE A 1 225 ? -2.346 10.561 -20.616 1.00 91.94 225 ILE A CA 1
ATOM 1751 C C . ILE A 1 225 ? -1.789 11.915 -20.159 1.00 91.94 225 ILE A C 1
ATOM 1753 O O . ILE A 1 225 ? -2.473 12.930 -20.285 1.00 91.94 225 ILE A O 1
ATOM 1757 N N . LEU A 1 226 ? -0.585 11.938 -19.587 1.00 90.50 226 LEU A N 1
ATOM 1758 C CA . LEU A 1 226 ? 0.050 13.146 -19.083 1.00 90.50 226 LEU A CA 1
ATOM 1759 C C . LEU A 1 226 ? 0.960 13.748 -20.153 1.00 90.50 226 LEU A C 1
ATOM 1761 O O . LEU A 1 226 ? 1.669 13.038 -20.859 1.00 90.50 226 LEU A O 1
ATOM 1765 N N . ASP A 1 227 ? 0.970 15.073 -20.233 1.00 90.56 227 ASP A N 1
ATOM 1766 C CA . ASP A 1 227 ? 2.040 15.794 -20.912 1.00 90.56 227 ASP A CA 1
ATOM 1767 C C . ASP A 1 227 ? 3.304 15.836 -20.032 1.00 90.56 227 ASP A C 1
ATOM 1769 O O . ASP A 1 227 ? 3.273 15.531 -18.835 1.00 90.56 227 ASP A O 1
ATOM 1773 N N . GLU A 1 228 ? 4.434 16.219 -20.624 1.00 86.19 228 GLU A N 1
ATOM 1774 C CA . GLU A 1 228 ? 5.726 16.229 -19.929 1.00 86.19 228 GLU A CA 1
ATOM 1775 C C . GLU A 1 228 ? 5.733 17.151 -18.696 1.00 86.19 228 GLU A C 1
ATOM 1777 O O . GLU A 1 228 ? 6.332 16.814 -17.671 1.00 86.19 228 GLU A O 1
ATOM 1782 N N . ASN A 1 229 ? 5.039 18.292 -18.759 1.00 89.00 229 ASN A N 1
ATOM 1783 C CA . ASN A 1 229 ? 4.977 19.236 -17.644 1.00 89.00 229 ASN A CA 1
ATOM 1784 C C . ASN A 1 229 ? 4.248 18.610 -16.451 1.00 89.00 229 ASN A C 1
ATOM 1786 O O . ASN A 1 229 ? 4.770 18.634 -15.336 1.00 89.00 229 ASN A O 1
ATOM 1790 N N . LYS A 1 230 ? 3.104 17.962 -16.692 1.00 90.88 230 LYS A N 1
ATOM 1791 C CA . LYS A 1 230 ? 2.369 17.219 -15.659 1.00 90.88 230 LYS A CA 1
ATOM 1792 C C . LYS A 1 230 ? 3.156 16.032 -15.127 1.00 90.88 230 LYS A C 1
ATOM 1794 O O . LYS A 1 230 ? 3.114 15.766 -13.932 1.00 90.88 230 LYS A O 1
ATOM 1799 N N . MET A 1 231 ? 3.891 15.310 -15.975 1.00 89.56 231 MET A N 1
ATOM 1800 C CA . MET A 1 231 ? 4.753 14.216 -15.509 1.00 89.56 231 MET A CA 1
ATOM 1801 C C . MET A 1 231 ? 5.846 14.705 -14.556 1.00 89.56 231 MET A C 1
ATOM 1803 O O . MET A 1 231 ? 6.226 13.974 -13.640 1.00 89.56 231 MET A O 1
ATOM 1807 N N . ARG A 1 232 ? 6.362 15.920 -14.768 1.00 88.06 232 ARG A N 1
ATOM 1808 C CA . ARG A 1 232 ? 7.325 16.556 -13.866 1.00 88.06 232 ARG A CA 1
ATOM 1809 C C . ARG A 1 232 ? 6.666 16.979 -12.559 1.00 88.06 232 ARG A C 1
ATOM 1811 O O . ARG A 1 232 ? 7.166 16.617 -11.503 1.00 88.06 232 ARG A O 1
ATOM 1818 N N . GLU A 1 233 ? 5.546 17.692 -12.644 1.00 87.62 233 GLU A N 1
ATOM 1819 C CA . GLU A 1 233 ? 4.770 18.149 -11.483 1.00 87.62 233 GLU A CA 1
ATOM 1820 C C . GLU A 1 233 ? 4.338 16.982 -10.584 1.00 87.62 233 GLU A C 1
ATOM 1822 O O . GLU A 1 233 ? 4.389 17.076 -9.365 1.00 87.62 233 GLU A O 1
ATOM 1827 N N . LEU A 1 234 ? 3.963 15.854 -11.189 1.00 88.88 234 LEU A N 1
ATOM 1828 C CA . LEU A 1 234 ? 3.508 14.653 -10.490 1.00 88.88 234 LEU A CA 1
ATOM 1829 C C . LEU A 1 234 ? 4.640 13.649 -10.220 1.00 88.88 234 LEU A C 1
ATOM 1831 O O . LEU A 1 234 ? 4.364 12.475 -9.987 1.00 88.88 234 LEU A O 1
ATOM 1835 N N . HIS A 1 235 ? 5.906 14.076 -10.273 1.00 90.75 235 HIS A N 1
ATOM 1836 C CA . HIS A 1 235 ? 7.088 13.279 -9.906 1.00 90.75 235 HIS A CA 1
ATOM 1837 C C . HIS A 1 235 ? 7.269 11.949 -10.679 1.00 90.75 235 HIS A C 1
ATOM 1839 O O . HIS A 1 235 ? 7.996 11.052 -10.248 1.00 90.75 235 HIS A O 1
ATOM 1845 N N . VAL A 1 236 ?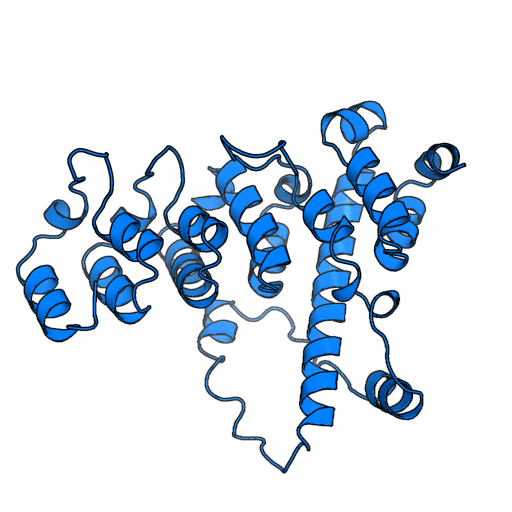 6.655 11.801 -11.859 1.00 91.75 236 VAL A N 1
ATOM 1846 C CA . VAL A 1 236 ? 6.807 10.613 -12.723 1.00 91.75 236 VAL A CA 1
ATOM 1847 C C . VAL A 1 236 ? 8.206 10.573 -13.341 1.00 91.75 236 VAL A C 1
ATOM 1849 O O . VAL A 1 236 ? 8.821 9.510 -13.423 1.00 91.75 236 VAL A O 1
ATOM 1852 N N . ILE A 1 237 ? 8.732 11.734 -13.745 1.00 92.00 237 ILE A N 1
ATOM 1853 C CA . ILE A 1 237 ? 10.096 11.848 -14.287 1.00 92.00 237 ILE A CA 1
ATOM 1854 C C . ILE A 1 237 ? 11.133 11.510 -13.207 1.00 92.00 237 ILE A C 1
ATOM 1856 O O . ILE A 1 237 ? 12.085 10.783 -13.474 1.00 92.00 237 ILE A O 1
ATOM 1860 N N . GLU A 1 238 ? 10.928 11.972 -11.974 1.00 92.62 238 GLU A N 1
ATOM 1861 C CA . GLU A 1 238 ? 11.795 11.628 -10.840 1.00 92.62 238 GLU A CA 1
ATOM 1862 C C . GLU A 1 238 ? 11.769 10.126 -10.543 1.00 92.62 238 GLU A C 1
ATOM 1864 O O . GLU A 1 238 ? 12.820 9.520 -10.348 1.00 92.62 238 GLU A O 1
ATOM 1869 N N . ALA A 1 239 ? 10.589 9.496 -10.592 1.00 94.50 239 ALA A N 1
ATOM 1870 C CA . ALA A 1 239 ? 10.471 8.044 -10.480 1.00 94.50 239 ALA A CA 1
ATOM 1871 C C . ALA A 1 239 ? 11.256 7.316 -11.587 1.00 94.50 239 ALA A C 1
ATOM 1873 O O . ALA A 1 239 ? 11.886 6.293 -11.323 1.00 94.50 239 ALA A O 1
ATOM 1874 N N . LEU A 1 240 ? 11.262 7.839 -12.818 1.00 95.25 240 LEU A N 1
ATOM 1875 C CA . LEU A 1 240 ? 12.044 7.270 -13.916 1.00 95.25 240 LEU A CA 1
ATOM 1876 C C . LEU A 1 240 ? 13.557 7.374 -13.664 1.00 95.25 240 LEU A C 1
ATOM 1878 O O . LEU A 1 240 ? 14.257 6.377 -13.839 1.00 95.25 240 LEU A O 1
ATOM 1882 N N . PHE A 1 241 ? 14.054 8.529 -13.212 1.00 94.94 241 PHE A N 1
ATOM 1883 C CA . PHE A 1 241 ? 15.464 8.688 -12.831 1.00 94.94 241 PHE A CA 1
ATOM 1884 C C . PHE A 1 241 ? 15.850 7.747 -11.692 1.00 94.94 241 PHE A C 1
ATOM 1886 O O . PHE A 1 241 ? 16.835 7.018 -11.800 1.00 94.94 241 PHE A O 1
ATOM 1893 N N . LEU A 1 242 ? 15.021 7.674 -10.650 1.00 95.25 242 LEU A N 1
ATOM 1894 C CA . LEU A 1 242 ? 15.246 6.759 -9.539 1.00 95.25 242 LEU A CA 1
ATOM 1895 C C . LEU A 1 242 ? 15.288 5.298 -10.004 1.00 95.25 242 LEU A C 1
ATOM 1897 O O . LEU A 1 242 ? 16.124 4.524 -9.544 1.00 95.25 242 LEU A O 1
ATOM 1901 N N . ALA A 1 243 ? 14.415 4.901 -10.932 1.00 96.31 243 ALA A N 1
ATOM 1902 C CA . ALA A 1 243 ? 14.436 3.557 -11.497 1.00 96.31 243 ALA A CA 1
ATOM 1903 C C . ALA A 1 243 ? 15.760 3.259 -12.223 1.00 96.31 243 ALA A C 1
ATOM 1905 O O . ALA A 1 243 ? 16.276 2.148 -12.098 1.00 96.31 243 ALA A O 1
ATOM 1906 N N . VAL A 1 244 ? 16.333 4.236 -12.936 1.00 95.81 244 VAL A N 1
ATOM 1907 C CA . VAL A 1 244 ? 17.660 4.108 -13.562 1.00 95.81 244 VAL A CA 1
ATOM 1908 C C . VAL A 1 244 ? 18.749 3.950 -12.502 1.00 95.81 244 VAL A C 1
ATOM 1910 O O . VAL A 1 244 ? 19.511 2.987 -12.566 1.00 95.81 244 VAL A O 1
ATOM 1913 N N . GLU A 1 245 ? 18.774 4.816 -11.486 1.00 95.31 245 GLU A N 1
ATOM 1914 C CA . GLU A 1 245 ? 19.742 4.749 -10.378 1.00 95.31 245 GLU A CA 1
ATOM 1915 C C . GLU A 1 245 ? 19.688 3.412 -9.624 1.00 95.31 245 GLU A C 1
ATOM 1917 O O . GLU A 1 245 ? 20.710 2.878 -9.193 1.00 95.31 245 GLU A O 1
ATOM 1922 N N . ARG A 1 246 ? 18.487 2.842 -9.475 1.00 95.00 246 ARG A N 1
ATOM 1923 C CA . ARG A 1 246 ? 18.254 1.558 -8.799 1.00 95.00 246 ARG A CA 1
ATOM 1924 C C . ARG A 1 246 ? 18.440 0.338 -9.702 1.00 95.00 246 ARG A C 1
ATOM 1926 O O . ARG A 1 246 ? 18.340 -0.784 -9.206 1.00 95.00 246 ARG A O 1
ATOM 1933 N N . GLY A 1 247 ? 18.681 0.519 -11.002 1.00 94.50 247 GLY A N 1
ATOM 1934 C CA . GLY A 1 247 ? 18.780 -0.582 -11.964 1.00 94.50 247 GLY A CA 1
ATOM 1935 C C . GLY A 1 247 ? 17.457 -1.327 -12.193 1.00 94.50 247 GLY A C 1
ATOM 1936 O O . GLY A 1 247 ? 17.460 -2.515 -12.508 1.00 94.50 247 GLY A O 1
ATOM 1937 N N . ASN A 1 248 ? 16.316 -0.656 -12.026 1.00 96.31 248 ASN A N 1
ATOM 1938 C CA . ASN A 1 248 ? 14.985 -1.220 -12.238 1.00 96.31 248 ASN A CA 1
ATOM 1939 C C . ASN A 1 248 ? 14.623 -1.235 -13.737 1.00 96.31 248 ASN A C 1
ATOM 1941 O O . ASN A 1 248 ? 13.857 -0.410 -14.242 1.00 96.31 248 ASN A O 1
ATOM 1945 N N . VAL A 1 249 ? 15.219 -2.180 -14.468 1.00 95.56 249 VAL A N 1
ATOM 1946 C CA . VAL A 1 249 ? 15.171 -2.237 -15.938 1.00 95.56 249 VAL A CA 1
ATOM 1947 C C . VAL A 1 249 ? 13.745 -2.405 -16.474 1.00 95.56 249 VAL A C 1
ATOM 1949 O O . VAL A 1 249 ? 13.386 -1.803 -17.487 1.00 95.56 249 VAL A O 1
ATOM 1952 N N . GLU A 1 250 ? 12.916 -3.218 -15.818 1.00 96.94 250 GLU A N 1
ATOM 1953 C CA . GLU A 1 250 ? 11.535 -3.484 -16.236 1.00 96.94 250 GLU A CA 1
ATOM 1954 C C . GLU A 1 250 ? 10.693 -2.212 -16.174 1.00 96.94 250 GLU A C 1
ATOM 1956 O O . GLU A 1 250 ? 9.954 -1.929 -17.122 1.00 96.94 250 GLU A O 1
ATOM 1961 N N . PHE A 1 251 ? 10.847 -1.443 -15.092 1.00 97.31 251 PHE A N 1
ATOM 1962 C CA . PHE A 1 251 ? 10.196 -0.153 -14.920 1.00 97.31 251 PHE A CA 1
ATOM 1963 C C . PHE A 1 251 ? 10.607 0.825 -16.020 1.00 97.31 251 PHE A C 1
ATOM 1965 O O . PHE A 1 251 ? 9.743 1.310 -16.753 1.00 97.31 251 PHE A O 1
ATOM 1972 N N . VAL A 1 252 ? 11.916 1.057 -16.188 1.00 96.69 252 VAL A N 1
ATOM 1973 C CA . VAL A 1 252 ? 12.454 1.99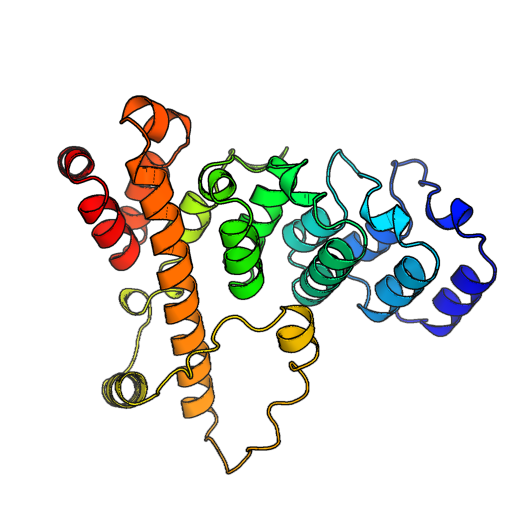7 -17.187 1.00 96.69 252 VAL A CA 1
ATOM 1974 C C . VAL A 1 252 ? 11.967 1.626 -18.585 1.00 96.69 252 VAL A C 1
ATOM 1976 O O . VAL A 1 252 ? 11.374 2.450 -19.279 1.00 96.69 252 VAL A O 1
ATOM 1979 N N . ARG A 1 253 ? 12.128 0.356 -18.980 1.00 96.12 253 ARG A N 1
ATOM 1980 C CA . ARG A 1 253 ? 11.717 -0.138 -20.301 1.00 96.12 253 ARG A CA 1
ATOM 1981 C C . ARG A 1 253 ? 10.234 0.112 -20.562 1.00 96.12 253 ARG A C 1
ATOM 1983 O O . ARG A 1 253 ? 9.873 0.584 -21.636 1.00 96.12 253 ARG A O 1
ATOM 1990 N N . ARG A 1 254 ? 9.357 -0.221 -19.610 1.00 95.75 254 ARG A N 1
ATOM 1991 C CA . ARG A 1 254 ? 7.912 -0.043 -19.810 1.00 95.75 254 ARG A CA 1
ATOM 1992 C C . ARG A 1 254 ? 7.499 1.419 -19.818 1.00 95.75 254 ARG A C 1
ATOM 1994 O O . ARG A 1 254 ? 6.643 1.774 -20.623 1.00 95.75 254 ARG A O 1
ATOM 2001 N N . MET A 1 255 ? 8.103 2.249 -18.972 1.00 95.12 255 MET A N 1
ATOM 2002 C CA . MET A 1 255 ? 7.782 3.671 -18.924 1.00 95.12 255 MET A CA 1
ATOM 2003 C C . MET A 1 255 ? 8.203 4.389 -20.212 1.00 95.12 255 MET A C 1
ATOM 2005 O O . MET A 1 255 ? 7.414 5.162 -20.748 1.00 95.12 255 MET A O 1
ATOM 2009 N N . LEU A 1 256 ? 9.379 4.066 -20.763 1.00 94.50 256 LEU A N 1
ATOM 2010 C CA . LEU A 1 256 ? 9.836 4.586 -22.058 1.00 94.50 256 LEU A CA 1
ATOM 2011 C C . LEU A 1 256 ? 8.996 4.065 -23.228 1.00 94.50 256 LEU A C 1
ATOM 2013 O O . LEU A 1 256 ? 8.639 4.828 -24.113 1.00 94.50 256 LEU A O 1
ATOM 2017 N N . ASN A 1 257 ? 8.604 2.788 -23.220 1.00 93.75 257 ASN A N 1
ATOM 2018 C CA . ASN A 1 257 ? 7.687 2.265 -24.241 1.00 93.75 257 ASN A CA 1
ATOM 2019 C C . ASN A 1 257 ? 6.314 2.948 -24.188 1.00 93.75 257 ASN A C 1
ATOM 2021 O O . ASN A 1 257 ? 5.631 3.060 -25.204 1.00 93.75 257 ASN A O 1
ATOM 2025 N N . ALA A 1 258 ? 5.877 3.351 -22.994 1.00 92.25 258 ALA A N 1
ATOM 2026 C CA . ALA A 1 258 ? 4.641 4.088 -22.811 1.00 92.25 258 ALA A CA 1
ATOM 2027 C C . ALA A 1 258 ? 4.777 5.557 -23.239 1.00 92.25 258 ALA A C 1
ATOM 2029 O O . ALA A 1 258 ? 3.823 6.093 -23.790 1.00 92.25 258 ALA A O 1
ATOM 2030 N N . ASN A 1 259 ? 5.946 6.167 -23.022 1.00 90.81 259 ASN A N 1
ATOM 2031 C CA . ASN A 1 259 ? 6.227 7.579 -23.280 1.00 90.81 259 ASN A CA 1
ATOM 2032 C C . ASN A 1 259 ? 7.627 7.735 -23.911 1.00 90.81 259 ASN A C 1
ATOM 2034 O O . ASN A 1 259 ? 8.581 8.063 -23.197 1.00 90.81 259 ASN A O 1
ATOM 2038 N N . PRO A 1 260 ? 7.777 7.489 -25.230 1.00 88.69 260 PRO A N 1
ATOM 2039 C CA . PRO A 1 260 ? 9.086 7.464 -25.894 1.00 88.69 260 PRO A CA 1
ATOM 2040 C C . PRO A 1 260 ? 9.857 8.778 -25.782 1.00 88.69 260 PRO A C 1
ATOM 2042 O O . PRO A 1 260 ? 11.083 8.768 -25.680 1.00 88.69 260 PRO A O 1
ATOM 2045 N N . GLU A 1 261 ? 9.131 9.896 -25.714 1.00 84.81 261 GLU A N 1
ATOM 2046 C CA . GLU A 1 261 ? 9.703 11.229 -25.534 1.00 84.81 261 GLU A CA 1
ATOM 2047 C C . GLU A 1 261 ? 10.542 11.334 -24.260 1.00 84.81 261 GLU A C 1
ATOM 2049 O O . GLU A 1 261 ? 11.500 12.083 -24.237 1.00 84.81 261 GLU A O 1
ATOM 2054 N N . LEU A 1 262 ? 10.298 10.540 -23.215 1.00 86.06 262 LEU A N 1
ATOM 2055 C CA . LEU A 1 262 ? 11.122 10.595 -22.001 1.00 86.06 262 LEU A CA 1
ATOM 2056 C C . LEU A 1 262 ? 12.559 10.083 -22.212 1.00 86.06 262 LEU A C 1
ATOM 2058 O O . LEU A 1 262 ? 13.422 10.327 -21.369 1.00 86.06 262 LEU A O 1
ATOM 2062 N N . GLY A 1 263 ? 12.842 9.396 -23.324 1.00 80.31 263 GLY A N 1
ATOM 2063 C CA . GLY A 1 263 ? 14.152 8.805 -23.601 1.00 80.31 263 GLY A CA 1
ATOM 2064 C C . GLY A 1 263 ? 15.292 9.824 -23.660 1.00 80.31 263 GLY A C 1
ATOM 2065 O O . GLY A 1 263 ? 16.376 9.544 -23.154 1.00 80.31 263 GLY A O 1
ATOM 2066 N N . HIS A 1 264 ? 15.047 11.028 -24.191 1.00 82.50 264 HIS A N 1
ATOM 2067 C CA . HIS A 1 264 ? 16.077 12.072 -24.294 1.00 82.50 264 HIS A CA 1
ATOM 2068 C C . HIS A 1 264 ? 16.488 12.667 -22.936 1.00 82.50 264 HIS A C 1
ATOM 2070 O O . HIS A 1 264 ? 17.452 13.419 -22.872 1.00 82.50 264 HIS A O 1
ATOM 2076 N N . ARG A 1 265 ? 15.759 12.366 -21.853 1.00 76.19 265 ARG A N 1
ATOM 2077 C CA . ARG A 1 265 ? 16.075 12.837 -20.495 1.00 76.19 265 ARG A CA 1
ATOM 2078 C C . ARG A 1 265 ? 17.042 11.919 -19.746 1.00 76.19 265 ARG A C 1
ATOM 2080 O O . ARG A 1 265 ? 17.530 12.316 -18.696 1.00 76.19 265 ARG A O 1
ATOM 2087 N N . LEU A 1 266 ? 17.272 10.703 -20.244 1.00 74.69 266 LEU A N 1
ATOM 2088 C CA . LEU A 1 266 ? 18.113 9.690 -19.593 1.00 74.69 266 LEU A CA 1
ATOM 2089 C C . LEU A 1 266 ? 19.551 9.630 -20.137 1.00 74.69 266 LEU A C 1
ATOM 2091 O O . LEU A 1 266 ? 20.338 8.818 -19.651 1.00 74.69 266 LEU A O 1
ATOM 2095 N N . LEU A 1 267 ? 19.866 10.449 -21.145 1.00 65.56 267 LEU A N 1
ATOM 2096 C CA . LEU A 1 267 ? 21.186 10.612 -21.762 1.00 65.56 267 LEU A CA 1
ATOM 2097 C C . LEU A 1 267 ? 21.777 11.965 -21.362 1.00 65.56 267 LEU A C 1
ATOM 2099 O O . LEU A 1 267 ? 23.008 12.008 -21.152 1.00 65.56 267 LEU A O 1
#